Protein AF-A0A699K739-F1 (afdb_monomer)

Secondary structure (DSSP, 8-state):
--------HHHHHHHHHHTTS-SSPPSSHHHHHTSHHHHHHHHHHHHHHHHTT-EEEE---TT---B-EEEEEEEEE-TTS-EEEEEEEEEE-GGGPPBTTTBS--------SSGGGGSBP-S--EEEPPTT---SS-TT-EEEE-BPPTT-THHHHHHHHHHHHHHHHTT-EE-SS-SSEEEEE-SS-EEEEEEETTEEEEEESSHHHHHHHHHHHHHHS-PPP--SS-EETTEEEEEETTEEEEE-----

Solvent-accessible surface area (backbone atoms only — not comparable to full-atom values): 15048 Å² total; per-residue (Å²): 136,84,84,78,80,77,73,54,71,64,60,55,52,51,55,58,54,36,73,67,35,64,81,69,76,63,92,46,71,65,62,27,65,79,30,68,46,45,41,53,27,44,47,53,51,55,50,49,40,59,75,58,52,26,49,45,85,40,80,68,61,89,95,69,76,62,40,50,49,44,81,50,78,45,68,42,55,52,96,87,66,49,48,77,40,53,39,50,43,73,27,42,49,38,94,74,65,47,78,80,76,72,46,90,80,90,72,89,87,66,81,56,95,48,67,30,54,74,41,71,48,92,61,94,45,36,31,39,56,42,87,97,60,58,48,87,91,48,70,72,40,28,31,39,43,39,20,26,49,49,52,40,68,61,20,54,57,53,36,47,52,50,54,50,50,54,41,44,76,72,64,34,42,68,38,89,83,52,69,50,33,31,38,38,69,66,100,86,42,46,35,42,34,40,50,52,77,51,48,73,52,70,55,44,77,43,68,66,58,48,55,53,48,52,52,56,49,53,71,78,41,89,63,78,88,83,68,80,73,48,59,55,99,79,27,39,35,44,83,50,101,90,46,78,49,76,41,70,80,76,91,126

Structure (mmCIF, N/CA/C/O backbone):
data_AF-A0A699K739-F1
#
_entry.id   AF-A0A699K739-F1
#
loop_
_atom_site.group_PDB
_atom_site.id
_atom_site.type_symbol
_atom_site.label_atom_id
_atom_site.label_alt_id
_atom_site.label_comp_id
_atom_site.label_asym_id
_atom_site.label_entity_id
_atom_site.label_seq_id
_atom_site.pdbx_PDB_ins_code
_atom_site.Cartn_x
_atom_site.Cartn_y
_atom_site.Cartn_z
_atom_site.occupancy
_atom_site.B_iso_or_equiv
_atom_site.auth_seq_id
_atom_site.auth_comp_id
_atom_site.auth_asym_id
_atom_site.auth_atom_id
_atom_site.pdbx_PDB_model_num
ATOM 1 N N . MET A 1 1 ? 32.514 25.840 40.899 1.00 35.06 1 MET A N 1
ATOM 2 C CA . MET A 1 1 ? 31.706 24.609 40.757 1.00 35.06 1 MET A CA 1
ATOM 3 C C . MET A 1 1 ? 31.480 24.428 39.270 1.00 35.06 1 MET A C 1
ATOM 5 O O . MET A 1 1 ? 31.134 25.413 38.635 1.00 35.06 1 MET A O 1
ATOM 9 N N . TYR A 1 2 ? 31.799 23.262 38.710 1.00 27.78 2 TYR A N 1
ATOM 10 C CA . TYR A 1 2 ? 31.678 23.029 37.268 1.00 27.78 2 TYR A CA 1
ATOM 11 C C . TYR A 1 2 ? 30.231 22.695 36.907 1.00 27.78 2 TYR A C 1
ATOM 13 O O . TYR A 1 2 ? 29.645 21.801 37.516 1.00 27.78 2 TYR A O 1
ATOM 21 N N . ASP A 1 3 ? 29.692 23.390 35.908 1.00 30.53 3 ASP A N 1
ATOM 22 C CA . ASP A 1 3 ? 28.417 23.039 35.289 1.00 30.53 3 ASP A CA 1
ATOM 23 C C . ASP A 1 3 ? 28.600 21.743 34.490 1.00 30.53 3 ASP A C 1
ATOM 25 O O . ASP A 1 3 ? 29.348 21.698 33.511 1.00 30.53 3 ASP A O 1
ATOM 29 N N . GLN A 1 4 ? 27.944 20.664 34.916 1.00 35.03 4 GLN A N 1
ATOM 30 C CA . GLN A 1 4 ? 27.887 19.441 34.122 1.00 35.03 4 GLN A CA 1
ATOM 31 C C . GLN A 1 4 ? 26.788 19.582 33.071 1.00 35.03 4 GLN A C 1
ATOM 33 O O . GLN A 1 4 ? 25.622 19.278 33.335 1.00 35.03 4 GLN A O 1
ATOM 38 N N . GLN A 1 5 ? 27.180 19.963 31.852 1.00 35.72 5 GLN A N 1
ATOM 39 C CA . GLN A 1 5 ? 26.385 19.657 30.665 1.00 35.72 5 GLN A CA 1
ATOM 40 C C . GLN A 1 5 ? 26.133 18.145 30.625 1.00 35.72 5 GLN A C 1
ATOM 42 O O . GLN A 1 5 ? 27.010 17.353 30.281 1.00 35.72 5 GLN A O 1
ATOM 47 N N . ARG A 1 6 ? 24.910 17.736 30.973 1.00 34.38 6 ARG A N 1
ATOM 48 C CA . ARG A 1 6 ? 24.384 16.428 30.584 1.00 34.38 6 ARG A CA 1
ATOM 49 C C . ARG A 1 6 ? 24.041 16.496 29.103 1.00 34.38 6 ARG A C 1
ATOM 51 O O . ARG A 1 6 ? 22.879 16.679 28.750 1.00 34.38 6 ARG A O 1
ATOM 58 N N . ASP A 1 7 ? 25.051 16.357 28.251 1.00 40.16 7 ASP A N 1
ATOM 59 C CA . ASP A 1 7 ? 24.798 16.066 26.845 1.00 40.16 7 ASP A CA 1
ATOM 60 C C .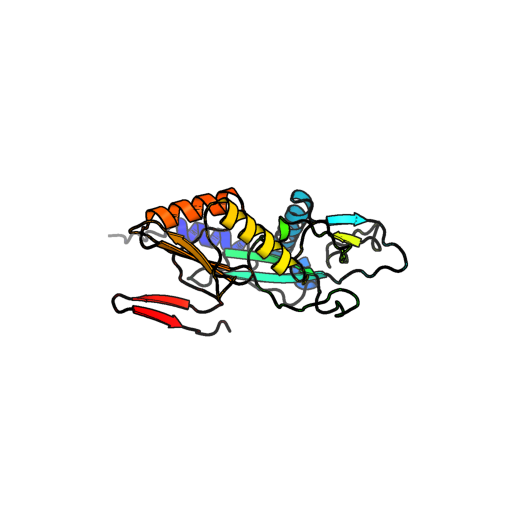 ASP A 1 7 ? 24.032 14.744 26.761 1.00 40.16 7 ASP A C 1
ATOM 62 O O . ASP A 1 7 ? 24.464 13.698 27.256 1.00 40.16 7 ASP A O 1
ATOM 66 N N . ASN A 1 8 ? 22.837 14.811 26.176 1.00 43.12 8 ASN A N 1
ATOM 67 C CA . ASN A 1 8 ? 21.952 13.668 26.042 1.00 43.12 8 ASN A CA 1
ATOM 68 C C . ASN A 1 8 ? 22.618 12.615 25.150 1.00 43.12 8 ASN A C 1
ATOM 70 O O . ASN A 1 8 ? 22.613 12.721 23.924 1.00 43.12 8 ASN A O 1
ATOM 74 N N . HIS A 1 9 ? 23.101 11.538 25.767 1.00 40.66 9 HIS A N 1
ATOM 75 C CA . HIS A 1 9 ? 23.684 10.384 25.076 1.00 40.66 9 HIS A CA 1
ATOM 76 C C . HIS A 1 9 ? 22.737 9.783 24.007 1.00 40.66 9 HIS A C 1
ATOM 78 O O . HIS A 1 9 ? 23.191 9.166 23.044 1.00 40.66 9 HIS A O 1
ATOM 84 N N . ALA A 1 10 ? 21.422 10.003 24.146 1.00 44.22 10 ALA A N 1
ATOM 85 C CA . ALA A 1 10 ? 20.409 9.666 23.146 1.00 44.22 10 ALA A CA 1
ATOM 86 C C . ALA A 1 10 ? 20.396 10.623 21.935 1.00 44.22 10 ALA A C 1
ATOM 88 O O . ALA A 1 10 ? 20.367 10.150 20.801 1.00 44.22 10 ALA A O 1
ATOM 89 N N . ASP A 1 11 ? 20.460 11.947 22.137 1.00 43.12 11 ASP A N 1
ATOM 90 C CA . ASP A 1 11 ? 20.536 12.914 21.027 1.00 43.12 11 ASP A CA 1
ATOM 91 C C . ASP A 1 11 ? 21.847 12.725 20.235 1.00 43.12 11 ASP A C 1
ATOM 93 O O . ASP A 1 11 ?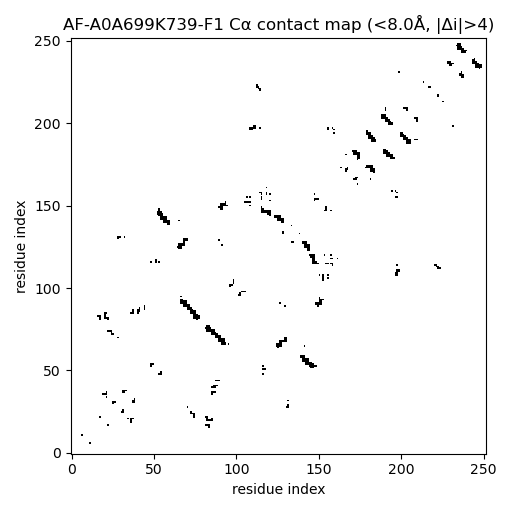 21.837 12.786 19.007 1.00 43.12 11 ASP A O 1
ATOM 97 N N . PHE A 1 12 ? 22.955 12.381 20.906 1.00 41.09 12 PHE A N 1
ATOM 98 C CA . PHE A 1 12 ? 24.232 12.077 20.244 1.00 41.09 12 PHE A CA 1
ATOM 99 C C . PHE A 1 12 ? 24.156 10.822 19.352 1.00 41.09 12 PHE A C 1
ATOM 101 O O . PHE A 1 12 ? 24.635 10.835 18.216 1.00 41.09 12 PHE A O 1
ATOM 108 N N . GLN A 1 13 ? 23.499 9.750 19.817 1.00 43.03 13 GLN A N 1
ATOM 109 C CA . GLN A 1 13 ? 23.252 8.556 18.997 1.00 43.03 13 GLN A CA 1
ATOM 110 C C . GLN A 1 13 ? 22.262 8.816 17.849 1.00 43.03 13 GLN A C 1
ATOM 112 O O . GLN A 1 13 ? 22.460 8.294 16.752 1.00 43.03 13 GLN A O 1
ATOM 117 N N . HIS A 1 14 ? 21.246 9.663 18.050 1.00 47.12 14 HIS A N 1
ATOM 118 C CA . HIS A 1 14 ? 20.342 10.087 16.975 1.00 47.12 14 HIS A CA 1
ATOM 119 C C . HIS A 1 14 ? 21.056 10.917 15.893 1.00 47.12 14 HIS A C 1
ATOM 121 O O . HIS A 1 14 ? 20.838 10.672 14.705 1.00 47.12 14 HIS A O 1
ATOM 127 N N . CYS A 1 15 ? 21.949 11.837 16.274 1.00 43.94 15 CYS A N 1
ATOM 128 C CA . CYS A 1 15 ? 22.780 12.589 15.328 1.00 43.94 15 CYS A CA 1
ATOM 129 C C . CYS A 1 15 ? 23.728 11.678 14.533 1.00 43.94 15 CYS A C 1
ATOM 131 O O . CYS A 1 15 ? 23.837 11.830 13.318 1.00 43.94 15 CYS A O 1
ATOM 133 N N . LEU A 1 16 ? 24.356 10.690 15.183 1.00 43.19 16 LEU A N 1
ATOM 134 C CA . LEU A 1 16 ? 25.190 9.693 14.500 1.00 43.19 16 LEU A CA 1
ATOM 135 C C . LEU A 1 16 ? 24.392 8.868 13.479 1.00 43.19 16 LEU A C 1
ATOM 137 O O . LEU A 1 16 ? 24.891 8.613 12.386 1.00 43.19 16 LEU A O 1
ATOM 141 N N . PHE A 1 17 ? 23.143 8.499 13.786 1.00 48.91 17 PHE A N 1
ATOM 142 C CA . PHE A 1 17 ? 22.287 7.769 12.843 1.00 48.91 17 PHE A CA 1
ATOM 143 C C . PHE A 1 17 ? 21.861 8.621 11.635 1.00 48.91 17 PHE A C 1
ATOM 145 O O . PHE A 1 17 ? 21.759 8.107 10.522 1.00 48.91 17 PHE A O 1
ATOM 152 N N . ALA A 1 18 ? 21.665 9.932 11.820 1.00 50.66 18 ALA A N 1
ATOM 153 C CA . ALA A 1 18 ? 21.317 10.850 10.734 1.00 50.66 18 ALA A CA 1
ATOM 154 C C . ALA A 1 18 ? 22.420 10.965 9.659 1.00 50.66 18 ALA A C 1
ATOM 156 O O . ALA A 1 18 ? 22.105 11.226 8.496 1.00 50.66 18 ALA A O 1
ATOM 157 N N . CYS A 1 19 ? 23.688 10.712 10.005 1.00 53.41 19 CYS A N 1
ATOM 158 C CA . CYS A 1 19 ? 24.803 10.684 9.050 1.00 53.41 19 CYS A CA 1
ATOM 159 C C . CYS A 1 19 ? 24.724 9.529 8.033 1.00 53.41 19 CYS A C 1
ATOM 161 O O . CYS A 1 19 ? 25.293 9.646 6.950 1.00 53.41 19 CYS A O 1
ATOM 163 N N . PHE A 1 20 ? 24.012 8.439 8.343 1.00 58.72 20 PHE A N 1
ATOM 164 C CA . PHE A 1 20 ? 23.822 7.306 7.424 1.00 58.72 20 PHE A CA 1
ATOM 165 C C . PHE A 1 20 ? 22.672 7.523 6.426 1.00 58.72 20 PHE A C 1
ATOM 167 O O . PHE A 1 20 ? 22.540 6.768 5.460 1.00 58.72 20 PHE A O 1
ATOM 174 N N . PHE A 1 21 ? 21.848 8.559 6.626 1.00 67.38 21 PHE A N 1
ATOM 175 C CA . PHE A 1 21 ? 20.725 8.888 5.752 1.00 67.38 21 PHE A CA 1
ATOM 176 C C . PHE A 1 21 ? 21.003 10.120 4.894 1.00 67.38 21 PHE A C 1
ATOM 178 O O . PHE A 1 21 ? 21.472 11.161 5.359 1.00 67.38 21 PHE A O 1
ATOM 185 N N . SER A 1 22 ? 20.619 10.035 3.623 1.00 68.94 22 SER A N 1
ATOM 186 C CA . SER A 1 22 ? 20.743 11.143 2.686 1.00 68.94 22 SER A CA 1
ATOM 187 C C . SER A 1 22 ? 19.768 12.261 3.060 1.00 68.94 22 SER A C 1
ATOM 189 O O . SER A 1 22 ? 18.551 12.141 2.890 1.00 68.94 22 SER A O 1
ATOM 191 N N . GLN A 1 23 ? 20.300 13.369 3.578 1.00 75.19 23 GLN A N 1
ATOM 192 C CA . GLN A 1 23 ? 19.513 14.524 4.029 1.00 75.19 23 GLN A CA 1
ATOM 193 C C . GLN A 1 23 ? 18.778 15.230 2.870 1.00 75.19 23 GLN A C 1
ATOM 195 O O . GLN A 1 23 ? 17.729 15.859 3.066 1.00 75.19 23 GLN A O 1
ATOM 200 N N . VAL A 1 24 ? 19.288 15.071 1.643 1.00 75.19 24 VAL A N 1
ATOM 201 C CA . VAL A 1 24 ? 18.750 15.651 0.407 1.00 75.19 24 VAL A CA 1
ATOM 202 C C . VAL A 1 24 ? 17.834 14.651 -0.303 1.00 75.19 24 VAL A C 1
ATOM 204 O O . VAL A 1 24 ? 18.189 13.495 -0.522 1.00 75.19 24 VAL A O 1
ATOM 207 N N . LYS A 1 25 ? 16.646 15.109 -0.716 1.00 77.00 25 LYS A N 1
ATOM 208 C CA . LYS A 1 25 ? 15.765 14.338 -1.601 1.00 77.00 25 LYS A CA 1
ATOM 209 C C . LYS A 1 25 ? 16.275 14.444 -3.053 1.00 77.00 25 LYS A C 1
ATOM 211 O O . LYS A 1 25 ? 16.365 15.566 -3.557 1.00 77.00 25 LYS A O 1
ATOM 216 N N . PRO A 1 26 ? 16.567 13.326 -3.741 1.00 80.56 26 PRO A N 1
ATOM 217 C CA . PRO A 1 26 ? 17.043 13.331 -5.118 1.00 80.56 26 PRO A CA 1
ATOM 218 C C . PRO A 1 26 ? 15.919 13.776 -6.056 1.00 80.56 26 PRO A C 1
ATOM 220 O O . PRO A 1 26 ? 14.740 13.476 -5.836 1.00 80.56 26 PRO A O 1
ATOM 223 N N . ARG A 1 27 ? 16.283 14.510 -7.112 1.00 77.81 27 ARG A N 1
ATOM 224 C CA . ARG A 1 27 ? 15.330 15.033 -8.106 1.00 77.81 27 ARG A CA 1
ATOM 225 C C . ARG A 1 27 ? 15.094 14.056 -9.258 1.00 77.81 27 ARG A C 1
ATOM 227 O O . ARG A 1 27 ? 14.101 14.181 -9.968 1.00 77.81 27 ARG A O 1
ATOM 234 N N . SER A 1 28 ? 15.980 13.078 -9.436 1.00 81.69 28 SER A N 1
ATOM 235 C CA . SER A 1 28 ? 15.887 12.031 -10.453 1.00 81.69 28 SER A CA 1
ATOM 236 C C . SER A 1 28 ? 16.303 10.671 -9.886 1.00 81.69 28 SER A C 1
ATOM 238 O O . SER A 1 28 ? 16.951 10.594 -8.846 1.00 81.69 28 SER A O 1
ATOM 240 N N . VAL A 1 29 ? 15.950 9.589 -10.588 1.00 80.94 29 VAL A N 1
ATOM 241 C CA . VAL A 1 29 ? 16.397 8.234 -10.217 1.00 80.94 29 VAL A CA 1
ATOM 242 C C . VAL A 1 29 ? 17.914 8.087 -10.380 1.00 80.94 29 VAL A C 1
ATOM 244 O O . VAL A 1 29 ? 18.522 7.413 -9.567 1.00 80.94 29 VAL A O 1
ATOM 247 N N . ALA A 1 30 ? 18.541 8.763 -11.350 1.00 84.00 30 ALA A N 1
ATOM 248 C CA . ALA A 1 30 ? 20.001 8.753 -11.497 1.00 84.00 30 ALA A CA 1
ATOM 249 C C . ALA A 1 30 ? 20.695 9.273 -10.222 1.00 84.00 30 ALA A C 1
ATOM 251 O O . ALA A 1 30 ? 21.443 8.536 -9.597 1.00 84.00 30 ALA A O 1
ATOM 252 N N . GLN A 1 31 ? 20.293 10.455 -9.734 1.00 83.50 31 GLN A N 1
ATOM 253 C CA . GLN A 1 31 ? 20.803 11.024 -8.475 1.00 83.50 31 GLN A CA 1
ATOM 254 C C . GLN A 1 31 ? 20.525 10.159 -7.234 1.00 83.50 31 GLN A C 1
ATOM 256 O O . GLN A 1 31 ? 21.174 10.333 -6.207 1.00 83.50 31 GLN A O 1
ATOM 261 N N . ALA A 1 32 ? 19.519 9.282 -7.293 1.00 85.00 32 ALA A N 1
ATOM 262 C CA . ALA A 1 32 ? 19.237 8.322 -6.232 1.00 85.00 32 ALA A CA 1
ATOM 263 C C . ALA A 1 32 ? 20.172 7.104 -6.312 1.00 85.00 32 ALA A C 1
ATOM 265 O O . ALA A 1 32 ? 20.627 6.624 -5.284 1.00 85.00 32 ALA A O 1
ATOM 266 N N . LEU A 1 33 ? 20.494 6.634 -7.520 1.00 86.44 33 LEU A N 1
ATOM 267 C CA . LEU A 1 33 ? 21.431 5.529 -7.742 1.00 86.44 33 LEU A CA 1
ATOM 268 C C . LEU A 1 33 ? 22.884 5.920 -7.430 1.00 86.44 33 LEU A C 1
ATOM 270 O O . LEU A 1 33 ? 23.656 5.075 -6.991 1.00 86.44 33 LEU A O 1
ATOM 274 N N . ASP A 1 34 ? 23.228 7.203 -7.566 1.00 86.06 34 ASP A N 1
ATOM 275 C CA . ASP A 1 34 ? 24.534 7.755 -7.174 1.00 86.06 34 ASP A CA 1
ATOM 276 C C . ASP A 1 34 ? 24.727 7.848 -5.639 1.00 86.06 34 ASP A C 1
ATOM 278 O O . ASP A 1 34 ? 25.787 8.262 -5.167 1.00 86.06 34 ASP A O 1
ATOM 282 N N . ASN A 1 35 ? 23.709 7.512 -4.831 1.00 85.12 35 ASN A N 1
ATOM 283 C CA . ASN A 1 35 ? 23.721 7.683 -3.377 1.00 85.12 35 ASN A CA 1
ATOM 284 C C . ASN A 1 35 ? 23.388 6.363 -2.641 1.00 85.12 35 ASN A C 1
ATOM 286 O O . ASN A 1 35 ? 22.249 5.898 -2.734 1.00 85.12 35 ASN A O 1
ATOM 290 N N . PRO A 1 36 ? 24.320 5.787 -1.850 1.00 86.00 36 PRO A N 1
ATOM 291 C CA . PRO A 1 36 ? 24.116 4.499 -1.180 1.00 86.00 36 PRO A CA 1
ATOM 292 C C . PRO A 1 36 ? 22.831 4.409 -0.347 1.00 86.00 36 PRO A C 1
ATOM 294 O O . PRO A 1 36 ? 22.049 3.489 -0.555 1.00 86.00 36 PRO A O 1
ATOM 297 N N . SER A 1 37 ? 22.522 5.414 0.485 1.00 84.44 37 SER A N 1
ATOM 298 C CA . SER A 1 37 ? 21.319 5.418 1.337 1.00 84.44 37 SER A CA 1
ATOM 299 C C . SER A 1 37 ? 20.004 5.326 0.546 1.00 84.44 37 SER A C 1
ATOM 301 O O . SER A 1 37 ? 18.971 4.923 1.085 1.00 84.44 37 SER A O 1
ATOM 303 N N . TRP A 1 38 ? 20.010 5.736 -0.726 1.00 87.19 38 TRP A N 1
ATOM 304 C CA . TRP A 1 38 ? 18.865 5.604 -1.627 1.00 87.19 38 TRP A CA 1
ATOM 305 C C . TRP A 1 38 ? 18.857 4.278 -2.380 1.00 87.19 38 TRP A C 1
ATOM 307 O O . TRP A 1 38 ? 17.780 3.701 -2.531 1.00 87.19 38 TRP A O 1
ATOM 317 N N . VAL A 1 39 ? 20.022 3.774 -2.797 1.00 86.88 39 VAL A N 1
ATOM 318 C CA . VAL A 1 39 ? 20.163 2.422 -3.357 1.00 86.88 39 VAL A CA 1
ATOM 319 C C . VAL A 1 39 ? 19.681 1.379 -2.350 1.00 86.88 39 VAL A C 1
ATOM 321 O O . VAL A 1 39 ? 18.857 0.542 -2.714 1.00 86.88 39 VAL A O 1
ATOM 324 N N . ASP A 1 40 ? 20.093 1.486 -1.086 1.00 85.25 40 ASP A N 1
ATOM 325 C CA . ASP A 1 40 ? 19.669 0.604 0.006 1.00 85.25 40 ASP A CA 1
ATOM 326 C C . ASP A 1 40 ? 18.144 0.650 0.188 1.00 85.25 40 ASP A C 1
ATOM 328 O O . ASP A 1 40 ? 17.475 -0.382 0.158 1.00 85.25 40 ASP A O 1
ATOM 332 N N . ALA A 1 41 ? 17.555 1.850 0.258 1.00 84.19 41 ALA A N 1
ATOM 333 C CA . ALA A 1 41 ? 16.105 2.019 0.379 1.00 84.19 41 ALA A CA 1
ATOM 334 C C . ALA A 1 41 ? 15.318 1.470 -0.832 1.00 84.19 41 ALA A C 1
ATOM 336 O O . ALA A 1 41 ? 14.177 1.034 -0.678 1.00 84.19 41 ALA A O 1
ATOM 337 N N . MET A 1 42 ? 15.895 1.495 -2.039 1.00 89.50 42 MET A N 1
ATOM 338 C CA . MET A 1 42 ? 15.306 0.887 -3.242 1.00 89.50 42 MET A CA 1
ATOM 339 C C . MET A 1 42 ? 15.485 -0.641 -3.248 1.00 89.50 42 MET A C 1
ATOM 341 O O . MET A 1 42 ? 14.579 -1.361 -3.673 1.00 89.50 42 MET A O 1
ATOM 345 N N . GLN A 1 43 ? 16.611 -1.150 -2.738 1.00 87.31 43 GLN A N 1
ATOM 346 C CA . GLN A 1 43 ? 16.855 -2.583 -2.560 1.00 87.31 43 GLN A CA 1
ATOM 347 C C . GLN A 1 43 ? 15.930 -3.199 -1.505 1.00 87.31 43 GLN A C 1
ATOM 349 O O . GLN A 1 43 ? 15.391 -4.272 -1.770 1.00 87.31 43 GLN A O 1
ATOM 354 N N . GLU A 1 44 ? 15.684 -2.529 -0.370 1.00 85.25 44 GLU A N 1
ATOM 355 C CA . GLU A 1 44 ? 14.704 -2.957 0.647 1.00 85.25 44 GLU A CA 1
ATOM 356 C C . GLU A 1 44 ? 13.333 -3.253 0.011 1.00 85.25 44 GLU A C 1
ATOM 358 O O . GLU A 1 44 ? 12.760 -4.322 0.223 1.00 85.25 44 GLU A O 1
ATOM 363 N N . GLU A 1 45 ? 12.826 -2.333 -0.817 1.00 86.00 45 GLU A N 1
ATOM 364 C CA . GLU A 1 45 ? 11.532 -2.469 -1.500 1.00 86.00 45 GLU A CA 1
ATOM 365 C C . GLU A 1 45 ? 11.538 -3.647 -2.500 1.00 86.00 45 GLU A C 1
ATOM 367 O O . GLU A 1 45 ? 10.625 -4.477 -2.506 1.00 86.00 45 GLU A O 1
ATOM 372 N N . MET A 1 46 ? 12.597 -3.784 -3.309 1.00 88.38 46 MET A N 1
ATOM 373 C CA . MET A 1 46 ? 12.735 -4.893 -4.268 1.00 88.3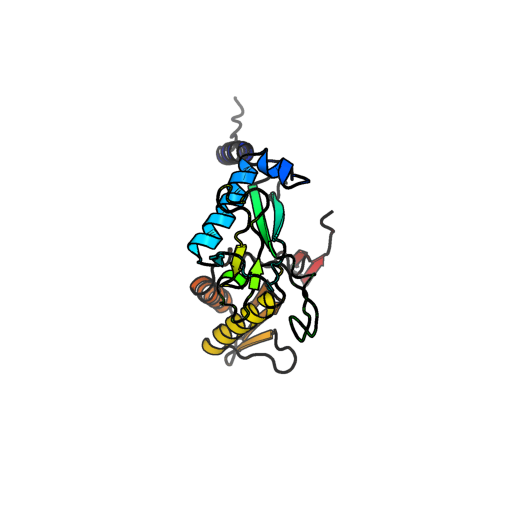8 46 MET A CA 1
ATOM 374 C C . MET A 1 46 ? 12.841 -6.261 -3.577 1.00 88.38 46 MET A C 1
ATOM 376 O O . MET A 1 46 ? 12.262 -7.247 -4.046 1.00 88.38 46 MET A O 1
ATOM 380 N N . GLN A 1 47 ? 13.555 -6.332 -2.451 1.00 84.69 47 GLN A N 1
ATOM 381 C CA . GLN A 1 47 ? 13.641 -7.533 -1.621 1.00 84.69 47 GLN A CA 1
ATOM 382 C C . GLN A 1 47 ? 12.286 -7.864 -0.986 1.00 84.69 47 GLN A C 1
ATOM 384 O O . GLN A 1 47 ? 11.898 -9.034 -0.980 1.00 84.69 47 GLN A O 1
ATOM 389 N N . TYR A 1 48 ? 11.531 -6.859 -0.529 1.00 82.62 48 TYR A N 1
ATOM 390 C CA . TYR A 1 48 ? 10.184 -7.053 0.009 1.00 82.62 48 TYR A CA 1
ATOM 391 C C . TYR A 1 48 ? 9.224 -7.629 -1.043 1.00 82.62 48 TYR A C 1
ATOM 393 O O . TYR A 1 48 ? 8.544 -8.617 -0.763 1.00 82.62 48 TYR A O 1
ATOM 401 N N . PHE A 1 49 ? 9.214 -7.105 -2.275 1.00 85.00 49 PHE A N 1
ATOM 402 C CA . PHE A 1 49 ? 8.402 -7.670 -3.365 1.00 85.00 49 PHE A CA 1
ATOM 403 C C . PHE A 1 49 ? 8.774 -9.118 -3.700 1.00 85.00 49 PHE A C 1
ATOM 405 O O . PHE A 1 49 ? 7.883 -9.940 -3.931 1.00 85.00 49 PHE A O 1
ATOM 412 N N . LYS A 1 50 ? 10.075 -9.447 -3.689 1.00 84.44 50 LYS A N 1
ATOM 413 C CA . LYS A 1 50 ? 10.560 -10.820 -3.887 1.00 84.44 50 LYS A CA 1
ATOM 414 C C . LYS A 1 50 ? 10.101 -11.742 -2.754 1.00 84.44 50 LYS A C 1
ATOM 416 O O . LYS A 1 50 ? 9.557 -12.804 -3.028 1.00 84.44 50 LYS A O 1
ATOM 421 N N . PHE A 1 51 ? 10.268 -11.327 -1.498 1.00 81.12 51 PHE A N 1
ATOM 422 C CA . PHE A 1 51 ? 9.841 -12.091 -0.320 1.00 81.12 51 PHE A CA 1
ATOM 423 C C . PHE A 1 51 ? 8.322 -12.326 -0.300 1.00 81.12 51 PHE A C 1
ATOM 425 O O . PHE A 1 51 ? 7.859 -13.428 -0.014 1.00 81.12 51 PHE A O 1
ATOM 432 N N . GLN A 1 52 ? 7.540 -11.310 -0.671 1.00 78.81 52 GLN A N 1
ATOM 433 C CA . GLN A 1 52 ? 6.080 -11.386 -0.736 1.00 78.81 52 GLN A CA 1
ATOM 434 C C . GLN A 1 52 ? 5.536 -12.072 -1.999 1.00 78.81 52 GLN A C 1
ATOM 436 O O . GLN A 1 52 ? 4.317 -12.233 -2.104 1.00 78.81 52 GLN A O 1
ATOM 441 N N . ASN A 1 53 ? 6.396 -12.488 -2.939 1.00 85.19 53 ASN A N 1
ATOM 442 C CA . ASN A 1 53 ? 6.020 -13.040 -4.248 1.00 85.19 53 ASN A CA 1
ATOM 443 C C . ASN A 1 53 ? 5.009 -12.149 -5.000 1.00 85.19 53 ASN A C 1
ATOM 445 O O . ASN A 1 53 ? 3.986 -12.619 -5.497 1.00 85.19 53 ASN A O 1
ATOM 449 N N . VAL A 1 54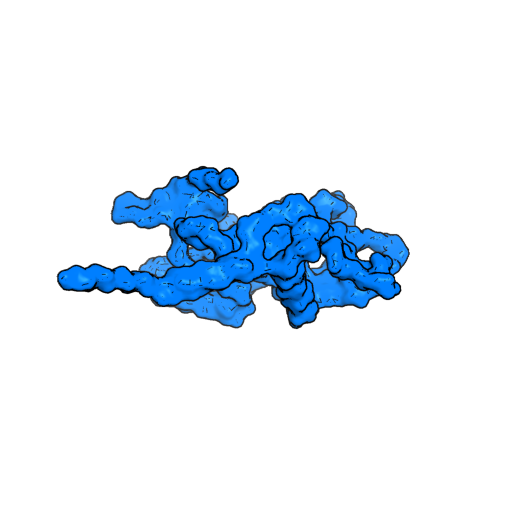 ? 5.277 -10.838 -5.042 1.00 84.44 54 VAL A N 1
ATOM 450 C CA . VAL A 1 54 ? 4.394 -9.835 -5.673 1.00 84.44 54 VAL A CA 1
ATOM 451 C C . VAL A 1 54 ? 4.358 -9.976 -7.195 1.00 84.44 54 VAL A C 1
ATOM 453 O O . VAL A 1 54 ? 3.358 -9.637 -7.824 1.00 84.44 54 VAL A O 1
ATOM 456 N N . TRP A 1 55 ? 5.420 -10.514 -7.791 1.00 89.12 55 TRP A N 1
ATOM 457 C CA . TRP A 1 55 ? 5.533 -10.745 -9.226 1.00 89.12 55 TRP A CA 1
ATOM 458 C C . TRP A 1 55 ? 6.410 -11.959 -9.550 1.00 89.12 55 TRP A C 1
ATOM 460 O O . TRP A 1 55 ? 7.155 -12.451 -8.699 1.00 89.12 55 TRP A O 1
ATOM 470 N N . VAL A 1 56 ? 6.370 -12.395 -10.808 1.00 89.88 56 VAL A N 1
ATOM 471 C CA . VAL A 1 56 ? 7.289 -13.383 -11.393 1.00 89.88 56 VAL A CA 1
ATOM 472 C C . VAL A 1 56 ? 8.030 -12.740 -12.563 1.00 89.88 56 VAL A C 1
ATOM 474 O O . VAL A 1 56 ? 7.438 -12.005 -13.351 1.00 89.88 56 VAL A O 1
ATOM 477 N N . PHE A 1 57 ? 9.331 -12.999 -12.676 1.00 92.44 57 PHE A N 1
ATOM 478 C CA . PHE A 1 57 ? 10.153 -12.518 -13.787 1.00 92.44 57 PHE A CA 1
ATOM 479 C C . PHE A 1 57 ? 9.974 -13.434 -15.001 1.00 92.44 57 PHE A C 1
ATOM 481 O O . PHE A 1 57 ? 10.217 -14.636 -14.897 1.00 92.44 57 PHE A O 1
ATOM 488 N N . VAL A 1 58 ? 9.521 -12.883 -16.128 1.00 91.75 58 VAL A N 1
ATOM 489 C CA . VAL A 1 58 ? 9.100 -13.652 -17.309 1.00 91.75 58 VAL A CA 1
ATOM 490 C C . VAL A 1 58 ? 9.591 -13.020 -18.609 1.00 91.75 58 VAL A C 1
ATOM 492 O O . VAL A 1 58 ? 9.837 -11.813 -18.687 1.00 91.75 58 VAL A O 1
ATOM 495 N N . ASP A 1 59 ? 9.706 -13.844 -19.646 1.00 89.25 59 ASP A N 1
ATOM 496 C CA . ASP A 1 59 ? 9.863 -13.376 -21.021 1.00 89.25 59 ASP A CA 1
ATOM 497 C C . ASP A 1 59 ? 8.610 -12.625 -21.484 1.00 89.25 59 ASP A C 1
ATOM 499 O O . ASP A 1 59 ? 7.478 -13.008 -21.180 1.00 89.25 59 ASP A O 1
ATOM 503 N N . PHE A 1 60 ? 8.821 -11.510 -22.183 1.00 85.94 60 PHE A N 1
ATOM 504 C CA . PHE A 1 60 ? 7.735 -10.676 -22.680 1.00 85.94 60 PHE A CA 1
ATOM 505 C C . PHE A 1 60 ? 7.217 -11.242 -24.003 1.00 85.94 60 PHE A C 1
ATOM 507 O O . PHE A 1 60 ? 7.942 -11.272 -24.996 1.00 85.94 60 PHE A O 1
ATOM 514 N N . LEU A 1 61 ? 5.972 -11.717 -23.992 1.00 77.62 61 LEU A N 1
ATOM 515 C CA . LEU A 1 61 ? 5.307 -12.285 -25.163 1.00 77.62 61 LEU A CA 1
ATOM 516 C C . LEU A 1 61 ? 4.841 -11.173 -26.112 1.00 77.62 61 LEU A C 1
ATOM 518 O O . LEU A 1 61 ? 4.341 -10.135 -25.672 1.00 77.62 61 LEU A O 1
ATOM 522 N N . GLU A 1 62 ? 4.974 -11.404 -27.419 1.00 66.19 62 GLU A N 1
ATOM 523 C CA . GLU A 1 62 ? 4.486 -10.471 -28.437 1.00 66.19 62 GLU A CA 1
ATOM 524 C C . GLU A 1 62 ? 2.960 -10.288 -28.343 1.00 66.19 62 GLU A C 1
ATOM 526 O O . GLU A 1 62 ? 2.215 -11.226 -28.063 1.00 66.19 62 GLU A O 1
ATOM 531 N N . GLY A 1 63 ? 2.493 -9.054 -28.557 1.00 74.88 63 GLY A N 1
ATOM 532 C CA . GLY A 1 63 ? 1.070 -8.694 -28.502 1.00 74.88 63 GLY A CA 1
ATOM 533 C C . GLY A 1 63 ? 0.522 -8.315 -27.117 1.00 74.88 63 GLY A C 1
ATOM 534 O O . GLY A 1 63 ? -0.648 -7.958 -27.020 1.00 74.88 63 GLY A O 1
ATOM 535 N N . LYS A 1 64 ? 1.333 -8.346 -26.051 1.00 79.88 64 LYS A N 1
ATOM 536 C CA . LYS A 1 64 ? 0.965 -7.818 -24.721 1.00 79.88 64 LYS A CA 1
ATOM 537 C C . LYS A 1 64 ? 1.528 -6.407 -24.499 1.00 79.88 64 LYS A C 1
ATOM 539 O O . LYS A 1 64 ? 2.437 -5.974 -25.203 1.00 79.88 64 LYS A O 1
ATOM 544 N N . TYR A 1 65 ? 1.010 -5.696 -23.494 1.00 83.25 65 TYR A N 1
ATOM 545 C CA . TYR A 1 65 ? 1.547 -4.414 -23.020 1.00 83.25 65 TYR A CA 1
ATOM 546 C C . TYR A 1 65 ? 2.169 -4.568 -21.626 1.00 83.25 65 TYR A C 1
ATOM 548 O O . TYR A 1 65 ? 1.676 -5.337 -20.802 1.00 83.25 65 TYR A O 1
ATOM 556 N N . ALA A 1 66 ? 3.248 -3.829 -21.354 1.00 86.19 66 ALA A N 1
ATOM 557 C CA . ALA A 1 66 ? 3.874 -3.759 -20.036 1.00 86.19 66 ALA A CA 1
ATOM 558 C C . ALA A 1 66 ? 3.805 -2.327 -19.495 1.00 86.19 66 ALA A C 1
ATOM 560 O O . ALA A 1 66 ? 4.336 -1.389 -20.094 1.00 86.19 66 ALA A O 1
ATOM 561 N N . ILE A 1 67 ? 3.171 -2.164 -18.335 1.00 88.44 67 ILE A N 1
ATOM 562 C CA . ILE A 1 67 ? 2.975 -0.868 -17.689 1.00 88.44 67 ILE A CA 1
ATOM 563 C C . ILE A 1 67 ? 4.319 -0.361 -17.154 1.00 88.44 67 ILE A C 1
ATOM 565 O O . ILE A 1 67 ? 5.061 -1.084 -16.485 1.00 88.44 67 ILE A O 1
ATOM 569 N N . GLY A 1 68 ? 4.635 0.905 -17.430 1.00 88.19 68 GLY A N 1
ATOM 570 C CA . GLY A 1 68 ? 5.852 1.544 -16.926 1.00 88.19 68 GLY A CA 1
ATOM 571 C C . GLY A 1 68 ? 5.917 1.547 -15.394 1.00 88.19 68 GLY A C 1
ATOM 572 O O . GLY A 1 68 ? 4.895 1.721 -14.731 1.00 88.19 68 GLY A O 1
ATOM 573 N N . THR A 1 69 ? 7.109 1.401 -14.817 1.00 89.44 69 THR A N 1
ATOM 574 C CA . THR A 1 69 ? 7.331 1.533 -13.366 1.00 89.44 69 THR A CA 1
ATOM 575 C C . THR A 1 69 ? 8.053 2.831 -13.010 1.00 89.44 69 THR A C 1
ATOM 577 O O . THR A 1 69 ? 8.912 3.333 -13.742 1.00 89.44 69 THR A O 1
ATOM 580 N N . LYS A 1 70 ? 7.696 3.405 -11.857 1.00 87.88 70 LYS A N 1
ATOM 581 C CA . LYS A 1 70 ? 8.228 4.679 -11.363 1.00 87.88 70 LYS A CA 1
ATOM 582 C C . LYS A 1 70 ? 8.599 4.583 -9.887 1.00 87.88 70 LYS A C 1
ATOM 584 O O . LYS A 1 70 ? 7.823 4.104 -9.067 1.00 87.88 70 LYS A O 1
ATOM 589 N N . TRP A 1 71 ? 9.767 5.118 -9.546 1.00 86.62 71 TRP A N 1
ATOM 590 C CA . TRP A 1 71 ? 10.198 5.295 -8.163 1.00 86.62 71 TRP A CA 1
ATOM 591 C C . TRP A 1 71 ? 9.624 6.581 -7.560 1.00 86.62 71 TRP A C 1
ATOM 593 O O . TRP A 1 71 ? 9.742 7.662 -8.144 1.00 86.62 71 TRP A O 1
ATOM 603 N N . ILE A 1 72 ? 9.040 6.467 -6.368 1.00 84.12 72 ILE A N 1
ATOM 604 C CA . ILE A 1 72 ? 8.599 7.582 -5.528 1.00 84.12 72 ILE A CA 1
ATOM 605 C C . ILE A 1 72 ? 9.531 7.655 -4.316 1.00 84.12 72 ILE A C 1
ATOM 607 O O . ILE A 1 72 ? 9.529 6.778 -3.458 1.00 84.12 72 ILE A O 1
ATOM 611 N N . LEU A 1 73 ? 10.344 8.710 -4.260 1.00 82.00 73 LEU A N 1
ATOM 612 C CA . LEU A 1 73 ? 11.410 8.880 -3.269 1.00 82.00 73 LEU A CA 1
ATOM 613 C C . LEU A 1 73 ? 11.031 9.973 -2.258 1.00 82.00 73 LEU A C 1
ATOM 615 O O . LEU A 1 73 ? 10.620 11.077 -2.636 1.00 82.00 73 LEU A O 1
ATOM 619 N N . THR A 1 74 ? 11.110 9.665 -0.962 1.00 81.31 74 THR A N 1
ATOM 620 C CA . THR A 1 74 ? 10.661 10.546 0.132 1.00 81.31 74 THR A CA 1
ATOM 621 C C . THR A 1 74 ? 11.577 10.464 1.346 1.00 81.31 74 THR A C 1
ATOM 623 O O . THR A 1 74 ? 11.783 9.384 1.889 1.00 81.31 74 THR A O 1
ATOM 626 N N . ASN A 1 75 ? 12.050 11.612 1.833 1.00 80.50 75 ASN A N 1
ATOM 627 C CA . ASN A 1 75 ? 12.674 11.690 3.153 1.00 80.50 75 ASN A CA 1
ATOM 628 C C . ASN A 1 75 ? 11.585 11.791 4.213 1.00 80.50 75 ASN A C 1
ATOM 630 O O . ASN A 1 75 ? 10.788 12.730 4.197 1.00 80.50 75 ASN A O 1
ATOM 634 N N . LYS A 1 76 ? 11.544 10.827 5.134 1.00 75.75 76 LYS A N 1
ATOM 635 C CA . LYS A 1 76 ? 10.746 10.948 6.351 1.00 75.75 76 LYS A CA 1
ATOM 636 C C . LYS A 1 76 ? 11.575 11.691 7.390 1.00 75.75 76 LYS A C 1
ATOM 638 O O . LYS A 1 76 ? 12.708 11.307 7.676 1.00 75.75 76 LYS A O 1
ATOM 643 N N . ARG A 1 77 ? 11.002 12.779 7.897 1.00 76.88 77 ARG A N 1
ATOM 644 C CA . ARG A 1 77 ? 11.584 13.642 8.923 1.00 76.88 77 ARG A CA 1
ATOM 645 C C . ARG A 1 77 ? 10.844 13.454 10.241 1.00 76.88 77 ARG A C 1
ATOM 647 O O . ARG A 1 77 ? 9.661 13.107 10.223 1.00 76.88 77 ARG A O 1
ATOM 654 N N . ASP A 1 78 ? 11.543 13.643 11.350 1.00 74.38 78 ASP A N 1
ATOM 655 C CA . ASP A 1 78 ? 10.932 13.715 12.676 1.00 74.38 78 ASP A CA 1
ATOM 656 C C . ASP A 1 78 ? 10.321 15.105 12.951 1.00 74.38 78 ASP A C 1
ATOM 658 O O . ASP A 1 78 ? 10.302 15.989 12.091 1.00 74.38 78 ASP A O 1
ATOM 662 N N . THR A 1 79 ? 9.824 15.306 14.172 1.00 66.31 79 THR A N 1
ATOM 663 C CA . THR A 1 79 ? 9.284 16.592 14.639 1.00 66.31 79 THR A CA 1
ATOM 664 C C . THR A 1 79 ? 10.342 17.689 14.798 1.00 66.31 79 THR A C 1
ATOM 666 O O . THR A 1 79 ? 9.973 18.858 14.878 1.00 66.31 79 THR A O 1
ATOM 669 N N . LYS A 1 80 ? 11.637 17.342 14.820 1.00 72.25 80 LYS A N 1
ATOM 670 C CA . LYS A 1 80 ? 12.775 18.277 14.819 1.00 72.25 80 LYS A CA 1
ATOM 671 C C . LYS A 1 80 ? 13.248 18.613 13.390 1.00 72.25 80 LYS A C 1
ATOM 673 O O . LYS A 1 80 ? 14.145 19.432 13.222 1.00 72.25 80 LYS A O 1
ATOM 678 N N . GLY A 1 81 ? 12.654 18.005 12.357 1.00 70.25 81 GLY A N 1
ATOM 679 C CA . GLY A 1 81 ? 13.013 18.187 10.947 1.00 70.25 81 GLY A CA 1
ATOM 680 C C . GLY A 1 81 ? 14.183 17.320 10.458 1.00 70.25 81 GLY A C 1
ATOM 681 O O . GLY A 1 81 ? 14.552 17.416 9.284 1.00 70.25 81 GLY A O 1
ATOM 682 N N . ILE A 1 82 ? 14.740 16.457 11.312 1.00 74.94 82 ILE A N 1
ATOM 683 C CA . ILE A 1 82 ? 15.883 15.582 11.019 1.00 74.94 82 ILE A CA 1
ATOM 684 C C . ILE A 1 82 ? 15.405 14.408 10.160 1.00 74.94 82 ILE A C 1
ATOM 686 O O . ILE A 1 82 ? 14.365 13.813 10.445 1.00 74.94 82 ILE A O 1
ATOM 690 N N . VAL A 1 83 ? 16.139 14.044 9.100 1.00 77.69 83 VAL A N 1
ATOM 691 C CA . VAL A 1 83 ? 15.795 12.862 8.290 1.00 77.69 83 VAL A CA 1
ATOM 692 C C . VAL A 1 83 ? 16.081 11.590 9.087 1.00 77.69 83 VAL A C 1
ATOM 694 O O . VAL A 1 83 ? 17.231 11.267 9.366 1.00 77.69 83 VAL A O 1
ATOM 697 N N . VAL A 1 84 ? 15.013 10.856 9.407 1.00 77.81 84 VAL A N 1
ATOM 698 C CA . VAL A 1 84 ? 15.051 9.590 10.158 1.00 77.81 84 VAL A CA 1
ATOM 699 C C . VAL A 1 84 ? 14.933 8.352 9.271 1.00 77.81 84 VAL A C 1
ATOM 701 O O . VAL A 1 84 ? 15.155 7.244 9.750 1.00 77.81 84 VAL A O 1
ATOM 704 N N . ARG A 1 85 ? 14.543 8.512 7.996 1.00 77.88 85 ARG A N 1
ATOM 705 C CA . ARG A 1 85 ? 14.550 7.434 6.992 1.00 77.88 85 ARG A CA 1
ATOM 706 C C . ARG A 1 85 ? 14.464 7.976 5.563 1.00 77.88 85 ARG A C 1
ATOM 708 O O . ARG A 1 85 ? 13.551 8.747 5.248 1.00 77.88 85 ARG A O 1
ATOM 715 N N . ASN A 1 86 ? 15.329 7.488 4.675 1.00 81.62 86 ASN A N 1
ATOM 716 C CA . ASN A 1 86 ? 15.090 7.532 3.231 1.00 81.62 86 ASN A CA 1
ATOM 717 C C . ASN A 1 86 ? 14.062 6.446 2.875 1.00 81.62 86 ASN A C 1
ATOM 719 O O . ASN A 1 86 ? 14.228 5.287 3.246 1.00 81.62 86 ASN A O 1
ATOM 723 N N . LYS A 1 87 ? 12.964 6.809 2.205 1.00 82.12 87 LYS A N 1
ATOM 724 C CA . LYS A 1 87 ? 11.930 5.858 1.778 1.00 82.12 87 LYS A CA 1
ATOM 725 C C . LYS A 1 87 ? 11.780 5.886 0.263 1.00 82.12 87 LYS A C 1
ATOM 727 O O . LYS A 1 87 ? 11.319 6.889 -0.289 1.00 82.12 87 LYS A O 1
ATOM 732 N N . ALA A 1 88 ? 12.105 4.772 -0.382 1.00 85.19 88 ALA A N 1
ATOM 733 C CA . ALA A 1 88 ? 11.665 4.489 -1.737 1.00 85.19 88 ALA A CA 1
ATOM 734 C C . ALA A 1 88 ?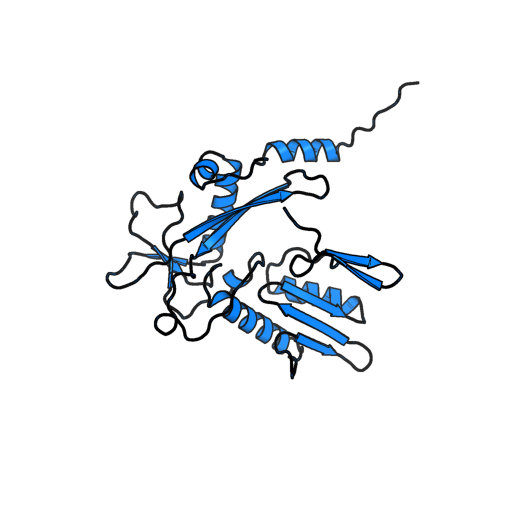 10.302 3.778 -1.722 1.00 85.19 88 ALA A C 1
ATOM 736 O O . ALA A 1 88 ? 9.908 3.169 -0.728 1.00 85.19 88 ALA A O 1
ATOM 737 N N . ARG A 1 89 ? 9.574 3.902 -2.829 1.00 85.88 89 ARG A N 1
ATOM 738 C CA . ARG A 1 89 ? 8.430 3.069 -3.204 1.00 85.88 89 ARG A CA 1
ATOM 739 C C . ARG A 1 89 ? 8.459 2.858 -4.703 1.00 85.88 89 ARG A C 1
ATOM 741 O O . ARG A 1 89 ? 8.733 3.822 -5.425 1.00 85.88 89 ARG A O 1
ATOM 748 N N . LEU A 1 90 ? 8.109 1.667 -5.171 1.00 85.81 90 LEU A N 1
ATOM 749 C CA . LEU A 1 90 ? 7.838 1.453 -6.590 1.00 85.81 90 LEU A CA 1
ATOM 750 C C . LEU A 1 90 ? 6.334 1.491 -6.858 1.00 85.81 90 LEU A C 1
ATOM 752 O O . LEU A 1 90 ? 5.552 0.869 -6.142 1.00 85.81 90 LEU A O 1
ATOM 756 N N . VAL A 1 91 ? 5.937 2.201 -7.912 1.00 84.50 91 VAL A N 1
ATOM 757 C CA . VAL A 1 91 ? 4.551 2.246 -8.386 1.00 84.50 91 VAL A CA 1
ATOM 758 C C . VAL A 1 91 ? 4.488 1.894 -9.871 1.00 84.50 91 VAL A C 1
ATOM 760 O O . VAL A 1 91 ? 5.371 2.275 -10.647 1.00 84.50 91 VAL A O 1
ATOM 763 N N . ALA A 1 92 ? 3.436 1.190 -10.276 1.00 84.69 92 ALA A N 1
ATOM 764 C CA . ALA A 1 92 ? 3.025 1.098 -11.667 1.00 84.69 92 ALA A CA 1
ATOM 765 C C . ALA A 1 92 ? 2.469 2.451 -12.137 1.00 84.69 92 ALA A C 1
ATOM 767 O O . ALA A 1 92 ? 1.867 3.208 -11.375 1.00 84.69 92 ALA A O 1
ATOM 768 N N . GLN A 1 93 ? 2.663 2.768 -13.412 1.00 80.56 93 GLN A N 1
ATOM 769 C CA . GLN A 1 93 ? 2.121 3.962 -14.055 1.00 80.56 93 GLN A CA 1
ATOM 770 C C . GLN A 1 93 ? 0.743 3.672 -14.677 1.00 80.56 93 GLN A C 1
ATOM 772 O O . GLN A 1 93 ? 0.548 3.913 -15.867 1.00 80.56 93 GLN A O 1
ATOM 777 N N . GLY A 1 94 ? -0.206 3.167 -13.876 1.00 63.50 94 GLY A N 1
ATOM 778 C CA . GLY A 1 94 ? -1.541 2.743 -14.331 1.00 63.50 94 GLY A CA 1
ATOM 779 C C . GLY A 1 94 ? -2.420 3.851 -14.925 1.00 63.50 94 GLY A C 1
ATOM 780 O O . GLY A 1 94 ? -3.391 3.557 -15.601 1.00 63.50 94 GLY A O 1
ATOM 781 N N . HIS A 1 95 ? -2.023 5.126 -14.815 1.00 56.19 95 HIS A N 1
ATOM 782 C CA . HIS A 1 95 ? -2.617 6.259 -15.553 1.00 56.19 95 HIS A CA 1
ATOM 783 C C . HIS A 1 95 ? -2.547 6.149 -17.098 1.00 56.19 95 HIS A C 1
ATOM 785 O O . HIS A 1 95 ? -2.881 7.109 -17.788 1.00 56.19 95 HIS A O 1
ATOM 791 N N . ARG A 1 96 ? -2.031 5.040 -17.641 1.00 53.56 96 ARG A N 1
ATOM 792 C CA . ARG A 1 96 ? -1.983 4.710 -19.075 1.00 53.56 96 ARG A CA 1
ATOM 793 C C . ARG A 1 96 ? -2.885 3.529 -19.460 1.00 53.56 96 ARG A C 1
ATOM 795 O O . ARG A 1 96 ? -2.766 3.053 -20.579 1.00 53.56 96 ARG A O 1
ATOM 802 N N . GLN A 1 97 ? -3.696 3.026 -18.533 1.00 53.78 97 GLN A N 1
ATOM 803 C CA . GLN A 1 97 ? -4.670 1.968 -18.800 1.00 53.78 97 GLN A CA 1
ATOM 804 C C . GLN A 1 97 ? -5.958 2.600 -19.345 1.00 53.78 97 GLN A C 1
ATOM 806 O O . GLN A 1 97 ? -6.352 3.670 -18.873 1.00 53.78 97 GLN A O 1
ATOM 811 N N . GLU A 1 98 ? -6.573 1.979 -20.350 1.00 49.44 98 GLU A N 1
ATOM 812 C CA . GLU A 1 98 ? -7.687 2.560 -21.114 1.00 49.44 98 GLU A CA 1
ATOM 813 C C . GLU A 1 98 ? -9.045 1.960 -20.703 1.00 49.44 98 GLU A C 1
ATOM 815 O O . GLU A 1 98 ? -9.240 0.744 -20.674 1.00 49.44 98 GLU A O 1
ATOM 820 N N . GLU A 1 99 ? -10.003 2.827 -20.370 1.00 42.53 99 GLU A N 1
ATOM 821 C CA . GLU A 1 99 ? -11.369 2.448 -19.988 1.00 42.53 99 GLU A CA 1
ATOM 822 C C . GLU A 1 99 ? -12.081 1.736 -21.155 1.00 42.53 99 GLU A C 1
ATOM 824 O O . GLU A 1 99 ? -12.036 2.199 -22.296 1.00 42.53 99 GLU A O 1
ATOM 829 N N . GLY A 1 100 ? -12.702 0.584 -20.888 1.00 44.22 100 GLY A N 1
ATOM 830 C CA . GLY A 1 100 ? -13.333 -0.272 -21.905 1.00 44.22 100 GLY A CA 1
ATOM 831 C C . GLY A 1 100 ? -12.382 -1.167 -22.721 1.00 44.22 100 GLY A C 1
ATOM 832 O O . GLY A 1 100 ? -12.851 -1.922 -23.572 1.00 44.22 100 GLY A O 1
ATOM 833 N N . ILE A 1 101 ? -11.068 -1.118 -22.468 1.00 57.44 101 ILE A N 1
ATOM 834 C CA . ILE A 1 101 ? -10.075 -2.085 -22.984 1.00 57.44 101 ILE A CA 1
ATOM 835 C C . ILE A 1 101 ? -9.445 -2.838 -21.820 1.00 57.44 101 ILE A C 1
ATOM 837 O O . ILE A 1 101 ? -9.403 -4.067 -21.810 1.00 57.44 101 ILE A O 1
ATOM 841 N N . ASP A 1 102 ? -8.960 -2.074 -20.847 1.00 45.19 102 ASP A N 1
ATOM 842 C CA . ASP A 1 102 ? -8.389 -2.584 -19.621 1.00 45.19 102 ASP A CA 1
ATOM 843 C C . ASP A 1 102 ? -9.513 -2.836 -18.592 1.00 45.19 102 ASP A C 1
ATOM 845 O O . ASP A 1 102 ? -9.642 -3.973 -18.148 1.00 45.19 102 ASP A O 1
ATOM 849 N N . TYR A 1 103 ? -10.349 -1.834 -18.232 1.00 50.22 103 TYR A N 1
ATOM 850 C CA . TYR A 1 103 ? -11.378 -1.951 -17.161 1.00 50.22 103 TYR A CA 1
ATOM 851 C C . TYR A 1 103 ? -12.602 -1.024 -17.315 1.00 50.22 103 TYR A C 1
ATOM 853 O O . TYR A 1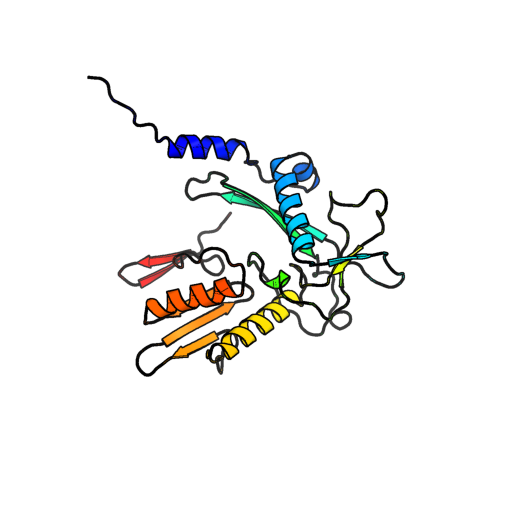 103 ? -12.553 -0.056 -18.068 1.00 50.22 103 TYR A O 1
ATOM 861 N N . ASP A 1 104 ? -13.670 -1.298 -16.547 1.00 41.81 104 ASP A N 1
ATOM 862 C CA . ASP A 1 104 ? -15.007 -0.682 -16.701 1.00 41.81 104 ASP A CA 1
ATOM 863 C C . ASP A 1 104 ? -15.353 0.493 -15.748 1.00 41.81 104 ASP A C 1
ATOM 865 O O . ASP A 1 104 ? -16.364 1.153 -15.961 1.00 41.81 104 ASP A O 1
ATOM 869 N N . GLU A 1 105 ? -14.590 0.752 -14.673 1.00 40.44 105 GLU A N 1
ATOM 870 C CA . GLU A 1 105 ? -14.849 1.866 -13.728 1.00 40.44 105 GLU A CA 1
ATOM 871 C C . GLU A 1 105 ? -13.548 2.429 -13.112 1.00 40.44 105 GLU A C 1
ATOM 873 O O . GLU A 1 105 ? -12.631 1.677 -12.765 1.00 40.44 105 GLU A O 1
ATOM 878 N N . VAL A 1 106 ? -13.482 3.753 -12.900 1.00 31.36 106 VAL A N 1
ATOM 879 C CA . VAL A 1 106 ? -12.262 4.477 -12.475 1.00 31.36 106 VAL A CA 1
ATOM 880 C C . VAL A 1 106 ? -12.343 5.016 -11.035 1.00 31.36 106 VAL A C 1
ATOM 882 O O . VAL A 1 106 ? -13.229 5.799 -10.699 1.00 31.36 106 VAL A O 1
ATOM 885 N N . PHE A 1 107 ? -11.342 4.698 -10.199 1.00 37.12 107 PHE A N 1
ATOM 886 C CA . PHE A 1 107 ? -11.154 5.263 -8.848 1.00 37.12 107 PHE A CA 1
ATOM 887 C C . PHE A 1 107 ? -9.682 5.663 -8.591 1.00 37.12 107 PHE A C 1
ATOM 889 O O . PHE A 1 107 ? -8.761 4.947 -8.981 1.00 37.12 107 PHE A O 1
ATOM 896 N N . ALA A 1 108 ? -9.439 6.795 -7.912 1.00 26.31 108 ALA A N 1
ATOM 897 C CA . ALA A 1 108 ? -8.097 7.373 -7.698 1.00 26.31 108 ALA A CA 1
ATOM 898 C C . ALA A 1 108 ? -7.525 7.124 -6.265 1.00 26.31 108 ALA A C 1
ATOM 900 O O . ALA A 1 108 ? -8.259 7.356 -5.304 1.00 26.31 108 ALA A O 1
ATOM 901 N N . PRO A 1 109 ? -6.244 6.702 -6.081 1.00 28.72 109 PRO A N 1
ATOM 902 C CA . PRO A 1 109 ? -5.717 6.256 -4.765 1.00 28.72 109 PRO A CA 1
ATOM 903 C C . PRO A 1 109 ? -4.535 7.028 -4.110 1.00 28.72 109 PRO A C 1
ATOM 905 O O . PRO A 1 109 ? -3.761 7.685 -4.802 1.00 28.72 109 PRO A O 1
ATOM 908 N N . MET A 1 110 ? -4.352 6.841 -2.782 1.00 30.80 110 MET A N 1
ATOM 909 C CA . MET A 1 110 ? -3.172 7.098 -1.896 1.00 30.80 110 MET A CA 1
ATOM 910 C C . MET A 1 110 ? -3.467 6.545 -0.467 1.00 30.80 110 MET A C 1
ATOM 912 O O . MET A 1 110 ? -4.642 6.535 -0.112 1.00 30.80 110 MET A O 1
ATOM 916 N N . ASP A 1 111 ? -2.544 6.171 0.451 1.00 39.38 111 ASP A N 1
ATOM 917 C CA . ASP A 1 111 ? -1.085 5.870 0.404 1.00 39.38 111 ASP A CA 1
ATOM 918 C C . ASP A 1 111 ? -0.617 4.885 1.547 1.00 39.38 111 ASP A C 1
ATOM 920 O O . ASP A 1 111 ? 0.425 5.091 2.184 1.00 39.38 111 ASP A O 1
ATOM 924 N N . VAL A 1 112 ? -1.334 3.796 1.878 1.00 41.94 112 VAL A N 1
ATOM 925 C CA . VAL A 1 112 ? -0.925 2.875 2.984 1.00 41.94 112 VAL A CA 1
ATOM 926 C C . VAL A 1 112 ? 0.328 2.079 2.624 1.00 41.94 112 VAL A C 1
ATOM 928 O O . VAL A 1 112 ? 0.692 1.907 1.465 1.00 41.94 112 VAL A O 1
ATOM 931 N N . LYS A 1 113 ? 1.084 1.649 3.642 1.00 48.22 113 LYS A N 1
ATOM 932 C CA . LYS A 1 113 ? 2.436 1.083 3.499 1.00 48.22 113 LYS A CA 1
ATOM 933 C C . LYS A 1 113 ? 2.550 -0.260 2.774 1.00 48.22 113 LYS A C 1
ATOM 935 O O . LYS A 1 113 ? 3.641 -0.512 2.277 1.00 48.22 113 LYS A O 1
ATOM 940 N N . SER A 1 114 ? 1.515 -1.100 2.772 1.00 52.25 114 SER A N 1
ATOM 941 C CA . SER A 1 114 ? 1.622 -2.485 2.268 1.00 52.25 114 SER A CA 1
ATOM 942 C C . SER A 1 114 ? 0.302 -3.142 1.823 1.00 52.25 114 SER A C 1
ATOM 944 O O . SER A 1 114 ? 0.344 -4.268 1.337 1.00 52.25 114 SER A O 1
ATOM 946 N N . ALA A 1 115 ? -0.845 -2.468 1.974 1.00 52.78 115 ALA A N 1
ATOM 947 C CA . ALA A 1 115 ? -2.207 -3.005 1.822 1.00 52.78 115 ALA A CA 1
ATOM 948 C C . ALA A 1 115 ? -2.435 -3.853 0.557 1.00 52.78 115 ALA A C 1
ATOM 950 O O . ALA A 1 115 ? -2.961 -4.961 0.626 1.00 52.78 115 ALA A O 1
ATOM 951 N N . PHE A 1 116 ? -1.989 -3.355 -0.594 1.00 58.69 116 PHE A N 1
ATOM 952 C CA . PHE A 1 116 ? -2.209 -4.002 -1.889 1.00 58.69 116 PHE A CA 1
ATOM 953 C C . PHE A 1 116 ? -1.386 -5.287 -2.083 1.00 58.69 116 PHE A C 1
ATOM 955 O O . PHE A 1 116 ? -1.829 -6.219 -2.746 1.00 58.69 116 PHE A O 1
ATOM 962 N N . LEU A 1 117 ? -0.228 -5.393 -1.425 1.00 55.66 117 LEU A N 1
ATOM 963 C CA . LEU A 1 117 ? 0.769 -6.451 -1.647 1.00 55.66 117 LEU A CA 1
ATOM 964 C C . LEU A 1 117 ? 0.408 -7.796 -0.980 1.00 55.66 117 LEU A C 1
ATOM 966 O O . LEU A 1 117 ? 1.228 -8.720 -0.948 1.00 55.66 117 LEU A O 1
ATOM 970 N N . TYR A 1 118 ? -0.805 -7.906 -0.437 1.00 59.44 118 TYR A N 1
ATOM 971 C CA . TYR A 1 118 ? -1.384 -9.140 0.098 1.00 59.44 118 TYR A CA 1
ATOM 972 C C . TYR A 1 118 ? -2.236 -9.864 -0.938 1.00 59.44 118 TYR A C 1
ATOM 974 O O . TYR A 1 118 ? -2.140 -11.087 -1.048 1.00 59.44 118 TYR A O 1
ATOM 982 N N . GLU A 1 119 ? -3.004 -9.108 -1.721 1.00 69.44 119 GLU A N 1
ATOM 983 C CA . GLU A 1 119 ? -4.026 -9.659 -2.599 1.00 69.44 119 GLU A CA 1
ATOM 984 C C . GLU A 1 119 ? -3.499 -10.071 -3.950 1.00 69.44 119 GLU A C 1
ATOM 986 O O . GLU A 1 119 ? -2.732 -9.335 -4.570 1.00 69.44 119 GLU A O 1
ATOM 991 N N . ARG A 1 120 ? -3.955 -11.234 -4.421 1.00 73.06 120 ARG A N 1
ATOM 992 C CA . ARG A 1 120 ? -3.702 -11.655 -5.796 1.00 73.06 120 ARG A CA 1
ATOM 993 C C . ARG A 1 120 ? -4.563 -10.838 -6.750 1.00 73.06 120 ARG A C 1
ATOM 995 O O . ARG A 1 120 ? -5.686 -10.476 -6.416 1.00 73.06 120 ARG A O 1
ATOM 1002 N N . ILE A 1 121 ? -4.025 -10.564 -7.931 1.00 74.81 121 ILE A N 1
ATOM 1003 C CA . ILE A 1 121 ? -4.823 -10.061 -9.050 1.00 74.81 121 ILE A CA 1
ATOM 1004 C C . ILE A 1 121 ? -5.151 -11.231 -9.976 1.00 74.81 121 ILE A C 1
ATOM 1006 O O . ILE A 1 121 ? -4.277 -12.048 -10.272 1.00 74.81 121 ILE A O 1
ATOM 1010 N N . ASP A 1 122 ? -6.408 -11.312 -10.405 1.00 70.06 122 ASP A N 1
ATOM 1011 C CA . ASP A 1 122 ? -6.836 -12.270 -11.430 1.00 70.06 122 ASP A CA 1
ATOM 1012 C C . ASP A 1 122 ? -6.460 -11.769 -12.839 1.00 70.06 122 ASP A C 1
ATOM 1014 O O . ASP A 1 122 ? -6.220 -12.566 -13.747 1.00 70.06 122 ASP A O 1
ATOM 1018 N N . ASP A 1 123 ? -6.342 -10.446 -13.000 1.00 76.06 123 ASP A N 1
ATOM 1019 C CA . ASP A 1 123 ? -5.964 -9.785 -14.248 1.00 76.06 123 ASP A CA 1
ATOM 1020 C C . ASP A 1 123 ? -4.500 -10.056 -14.631 1.00 76.06 123 ASP A C 1
ATOM 1022 O O . ASP A 1 123 ? -3.575 -9.945 -13.819 1.00 76.06 123 ASP A O 1
ATOM 1026 N N . GLU A 1 124 ? -4.253 -10.333 -15.912 1.00 82.81 124 GLU A N 1
ATOM 1027 C CA . GLU A 1 124 ? -2.899 -10.529 -16.428 1.00 82.81 124 GLU A CA 1
ATOM 1028 C C . GLU A 1 124 ? -2.183 -9.189 -16.668 1.00 82.81 124 GLU A C 1
ATOM 1030 O O . GLU A 1 124 ? -2.145 -8.663 -17.780 1.00 82.81 124 GLU A O 1
ATOM 1035 N N . VAL A 1 125 ? -1.572 -8.650 -15.610 1.00 85.94 125 VAL A N 1
ATOM 1036 C CA . VAL A 1 125 ? -0.807 -7.396 -15.664 1.00 85.94 125 VAL A CA 1
ATOM 1037 C C . VAL A 1 125 ? 0.700 -7.656 -15.732 1.00 85.94 125 VAL A C 1
ATOM 1039 O O . VAL A 1 125 ? 1.263 -8.405 -14.931 1.00 85.94 125 VAL A O 1
ATOM 1042 N N . TYR A 1 126 ? 1.383 -6.963 -16.645 1.00 89.81 126 TYR A N 1
ATOM 1043 C CA . TYR A 1 126 ? 2.845 -6.920 -16.725 1.00 89.81 126 TYR A CA 1
ATOM 1044 C C . TYR A 1 126 ? 3.365 -5.521 -16.397 1.00 89.81 126 TYR A C 1
ATOM 1046 O O . TYR A 1 126 ? 2.766 -4.520 -16.794 1.00 89.81 126 TYR A O 1
ATOM 1054 N N . VAL A 1 127 ? 4.515 -5.441 -15.727 1.00 90.62 127 VAL A N 1
ATOM 1055 C CA . VAL A 1 127 ? 5.209 -4.179 -15.440 1.00 90.62 127 VAL A CA 1
ATOM 1056 C C . VAL A 1 127 ? 6.670 -4.215 -15.892 1.00 90.62 127 VAL A C 1
ATOM 1058 O O . VAL A 1 127 ? 7.350 -5.242 -15.810 1.00 90.62 127 VAL A O 1
ATOM 1061 N N . THR A 1 128 ? 7.167 -3.079 -16.384 1.00 92.31 128 THR A N 1
ATOM 1062 C CA . THR A 1 128 ? 8.559 -2.936 -16.835 1.00 92.31 128 THR A CA 1
ATOM 1063 C C . THR A 1 128 ? 9.538 -3.008 -15.665 1.00 92.31 128 THR A C 1
ATOM 1065 O O . THR A 1 128 ? 9.242 -2.517 -14.571 1.00 92.31 128 THR A O 1
ATOM 1068 N N . GLN A 1 129 ? 10.747 -3.517 -15.906 1.00 93.38 129 GLN A N 1
ATOM 1069 C CA . GLN A 1 129 ? 11.814 -3.519 -14.900 1.00 93.38 129 GLN A CA 1
ATOM 1070 C C . GLN A 1 129 ? 12.094 -2.094 -14.368 1.00 93.38 129 GLN A C 1
ATOM 1072 O O . GLN A 1 129 ? 12.094 -1.142 -15.158 1.00 93.38 129 GLN A O 1
ATOM 1077 N N . PRO A 1 130 ? 12.318 -1.907 -13.050 1.00 92.44 130 PRO A N 1
ATOM 1078 C CA . PRO A 1 130 ? 12.557 -0.586 -12.485 1.00 92.44 130 PRO A CA 1
ATOM 1079 C C . PRO A 1 130 ? 13.841 0.034 -13.031 1.00 92.44 130 PRO A C 1
ATOM 1081 O O . PRO A 1 130 ? 14.868 -0.632 -13.174 1.00 92.44 130 PRO A O 1
ATOM 1084 N N . LYS A 1 131 ? 13.835 1.353 -13.242 1.00 89.88 131 LYS A N 1
ATOM 1085 C CA . LYS A 1 131 ? 15.068 2.094 -13.548 1.00 89.88 131 LYS A CA 1
ATOM 1086 C C . LYS A 1 131 ? 16.088 1.887 -12.420 1.00 89.88 131 LYS A C 1
ATOM 1088 O O . LYS A 1 131 ? 15.745 2.074 -11.253 1.00 89.88 131 LYS A O 1
ATOM 1093 N N . GLY A 1 132 ? 17.309 1.492 -12.788 1.00 88.50 132 GLY A N 1
ATOM 1094 C CA . GLY A 1 132 ? 18.382 1.095 -11.863 1.00 88.50 132 GLY A CA 1
ATOM 1095 C C . GLY A 1 132 ? 18.409 -0.389 -11.477 1.00 88.50 132 GLY A C 1
ATOM 1096 O O . GLY A 1 132 ? 19.379 -0.827 -10.876 1.00 88.50 132 GLY A O 1
ATOM 1097 N N . PHE A 1 133 ? 17.381 -1.161 -11.841 1.00 90.31 133 PHE A N 1
ATOM 1098 C CA . PHE A 1 133 ? 17.203 -2.574 -11.475 1.00 90.31 133 PHE A CA 1
ATOM 1099 C C . PHE A 1 133 ? 16.843 -3.430 -12.704 1.00 90.31 133 PHE A C 1
ATOM 1101 O O . PHE A 1 133 ? 16.055 -4.368 -12.612 1.00 90.31 133 PHE A O 1
ATOM 1108 N N . VAL A 1 134 ? 17.389 -3.070 -13.869 1.00 92.00 134 VAL A N 1
ATOM 1109 C CA . VAL A 1 134 ? 17.239 -3.838 -15.111 1.00 92.00 134 VAL A CA 1
ATOM 1110 C C . VAL A 1 134 ? 18.316 -4.921 -15.152 1.00 92.00 134 VAL A C 1
ATOM 1112 O O . VAL A 1 134 ? 19.496 -4.606 -15.017 1.00 92.00 134 VAL A O 1
ATOM 1115 N N . ASP A 1 135 ? 17.918 -6.175 -15.357 1.00 90.31 135 ASP A N 1
ATOM 1116 C CA . ASP A 1 135 ? 18.819 -7.310 -15.566 1.00 90.31 135 ASP A CA 1
ATOM 1117 C C . ASP A 1 135 ? 19.651 -7.096 -16.854 1.00 90.31 135 ASP A C 1
ATOM 1119 O O . ASP A 1 135 ? 19.069 -7.033 -17.943 1.00 90.31 135 ASP A O 1
ATOM 1123 N N . PRO A 1 136 ? 20.996 -7.004 -16.775 1.00 90.94 136 PRO A N 1
ATOM 1124 C CA . PRO A 1 136 ? 21.848 -6.805 -17.950 1.00 90.94 136 PRO A CA 1
ATOM 1125 C C . PRO A 1 136 ? 21.846 -7.980 -18.937 1.00 90.94 136 PRO A C 1
ATOM 1127 O O . PRO A 1 136 ? 22.090 -7.774 -20.124 1.00 90.94 136 PRO A O 1
ATOM 1130 N N . GLN A 1 137 ? 21.582 -9.204 -18.466 1.00 93.88 137 GLN A N 1
ATOM 1131 C CA . GLN A 1 137 ? 21.465 -10.402 -19.305 1.00 93.88 137 GLN A CA 1
ATOM 1132 C C . GLN A 1 137 ? 20.065 -10.513 -19.921 1.00 93.88 137 GLN A C 1
ATOM 1134 O O . GLN A 1 137 ? 19.906 -11.050 -21.017 1.00 93.88 137 GLN A O 1
ATOM 1139 N N . HIS A 1 138 ? 19.050 -9.961 -19.248 1.00 91.12 138 HIS A N 1
ATOM 1140 C CA . HIS A 1 138 ? 17.650 -10.033 -19.665 1.00 91.12 138 HIS A CA 1
ATOM 1141 C C . HIS A 1 138 ? 16.947 -8.660 -19.740 1.00 91.12 138 HIS A C 1
ATOM 1143 O O . HIS A 1 138 ? 15.872 -8.481 -19.156 1.00 91.12 138 HIS A O 1
ATOM 1149 N N . PRO A 1 139 ? 17.464 -7.681 -20.506 1.00 90.75 139 PRO A N 1
ATOM 1150 C CA . PRO A 1 139 ? 16.941 -6.310 -20.499 1.00 90.75 139 PRO A CA 1
ATOM 1151 C C . PRO A 1 139 ? 15.518 -6.178 -21.071 1.00 90.75 139 PRO A C 1
ATOM 1153 O O . PRO A 1 139 ? 14.852 -5.175 -20.830 1.00 90.75 139 PRO A O 1
ATOM 1156 N N . LYS A 1 140 ? 15.044 -7.181 -21.825 1.00 89.88 140 LYS A N 1
ATOM 1157 C CA . LYS A 1 140 ? 13.688 -7.237 -22.403 1.00 89.88 140 LYS A CA 1
ATOM 1158 C C . LYS A 1 140 ? 12.668 -8.010 -21.557 1.00 89.88 140 LYS A C 1
ATOM 1160 O O . LYS A 1 140 ? 11.486 -7.979 -21.890 1.00 89.88 140 LYS A O 1
ATOM 1165 N N . LYS A 1 141 ? 13.089 -8.710 -20.494 1.00 92.56 141 LYS A N 1
ATOM 1166 C CA . LYS A 1 141 ? 12.152 -9.407 -19.596 1.00 92.56 141 LYS A CA 1
ATOM 1167 C C . LYS A 1 141 ? 11.310 -8.407 -18.807 1.00 92.56 141 LYS A C 1
ATOM 1169 O O . LYS A 1 141 ? 11.703 -7.255 -18.611 1.00 92.56 141 LYS A O 1
ATOM 1174 N N . VAL A 1 142 ? 10.153 -8.858 -18.343 1.00 93.06 142 VAL A N 1
ATOM 1175 C CA . VAL A 1 142 ? 9.204 -8.060 -17.556 1.00 93.06 142 VAL A CA 1
ATOM 1176 C C . VAL A 1 142 ? 8.806 -8.806 -16.289 1.00 93.06 142 VAL A C 1
ATOM 1178 O O . VAL A 1 142 ? 9.074 -9.998 -16.129 1.00 93.06 142 VAL A O 1
ATOM 1181 N N . TYR A 1 143 ? 8.145 -8.104 -15.377 1.00 92.38 143 TYR A N 1
ATOM 1182 C CA . TYR A 1 143 ? 7.529 -8.715 -14.209 1.00 92.38 143 TYR A CA 1
ATOM 1183 C C . TYR A 1 143 ? 6.039 -8.932 -14.479 1.00 92.38 143 TYR A C 1
ATOM 1185 O O . TYR A 1 143 ? 5.304 -7.960 -14.653 1.00 92.38 143 TYR A O 1
ATOM 1193 N N . LYS A 1 144 ? 5.578 -10.189 -14.501 1.00 91.25 144 LYS A N 1
ATOM 1194 C CA . LYS A 1 144 ? 4.145 -10.501 -14.419 1.00 91.25 144 LYS A CA 1
ATOM 1195 C C . LYS A 1 144 ? 3.710 -10.301 -12.975 1.00 91.25 144 LYS A C 1
ATOM 1197 O O . LYS A 1 144 ? 4.226 -10.969 -12.078 1.00 91.25 144 LYS A O 1
ATOM 1202 N N . VAL A 1 145 ? 2.802 -9.364 -12.751 1.00 88.19 145 VAL A N 1
ATOM 1203 C CA . VAL A 1 145 ? 2.282 -9.035 -11.428 1.00 88.19 145 VAL A CA 1
ATOM 1204 C C . VAL A 1 145 ? 1.366 -10.171 -10.971 1.00 88.19 145 VAL A C 1
ATOM 1206 O O . VAL A 1 145 ? 0.489 -10.610 -11.706 1.00 88.19 145 VAL A O 1
ATOM 1209 N N . VAL A 1 146 ? 1.619 -10.683 -9.769 1.00 85.31 146 VAL A N 1
ATOM 1210 C CA . VAL A 1 146 ? 0.822 -11.731 -9.108 1.00 85.31 146 VAL A CA 1
ATOM 1211 C C . VAL A 1 146 ? -0.041 -11.125 -8.011 1.00 85.31 146 VAL A C 1
ATOM 1213 O O . VAL A 1 146 ? -1.140 -11.614 -7.765 1.00 85.31 146 VAL A O 1
ATOM 1216 N N . LYS A 1 147 ? 0.448 -10.068 -7.352 1.00 84.31 147 LYS A N 1
ATOM 1217 C CA . LYS A 1 147 ? -0.264 -9.350 -6.297 1.00 84.31 147 LYS A CA 1
ATOM 1218 C C . LYS A 1 147 ? -0.367 -7.861 -6.575 1.00 84.31 147 LYS A C 1
ATOM 1220 O O . LYS A 1 147 ? 0.546 -7.289 -7.163 1.00 84.31 147 LYS A O 1
ATOM 1225 N N . ALA A 1 148 ? -1.444 -7.230 -6.120 1.00 78.94 148 ALA A N 1
ATOM 1226 C CA . ALA A 1 148 ? -1.756 -5.854 -6.481 1.00 78.94 148 ALA A CA 1
ATOM 1227 C C . ALA A 1 148 ? -0.628 -4.874 -6.087 1.00 78.94 148 ALA A C 1
ATOM 1229 O O . ALA A 1 148 ? -0.247 -4.745 -4.924 1.00 78.94 148 ALA A O 1
ATOM 1230 N N . LEU A 1 149 ? -0.087 -4.172 -7.083 1.00 77.44 149 LEU A N 1
ATOM 1231 C CA . LEU A 1 149 ? 0.978 -3.181 -6.929 1.00 77.44 149 LEU A CA 1
ATOM 1232 C C . LEU A 1 149 ? 0.392 -1.761 -6.849 1.00 77.44 149 LEU A C 1
ATOM 1234 O O . LEU A 1 149 ? -0.642 -1.464 -7.442 1.00 77.44 149 LEU A O 1
ATOM 1238 N N . TYR A 1 150 ? 1.078 -0.853 -6.154 1.00 74.75 150 TYR A N 1
ATOM 1239 C CA . TYR A 1 150 ? 0.718 0.569 -6.119 1.00 74.75 150 TYR A CA 1
ATOM 1240 C C . TYR A 1 150 ? 0.589 1.180 -7.513 1.00 74.75 150 TYR A C 1
ATOM 1242 O O . TYR A 1 150 ? 1.409 0.911 -8.387 1.00 74.75 150 TYR A O 1
ATOM 1250 N N . GLY A 1 151 ? -0.385 2.074 -7.691 1.00 72.94 151 GLY A N 1
ATOM 1251 C CA . GLY A 1 151 ? -0.599 2.788 -8.954 1.00 72.94 151 GLY A CA 1
ATOM 1252 C C . GLY A 1 151 ? -1.291 1.965 -10.043 1.00 72.94 151 GLY A C 1
ATOM 1253 O O . GLY A 1 151 ? -1.521 2.495 -11.125 1.00 72.94 151 GLY A O 1
ATOM 1254 N N . LEU A 1 152 ? -1.647 0.711 -9.754 1.00 75.38 152 LEU A N 1
ATOM 1255 C CA . LEU A 1 152 ? -2.646 -0.055 -10.492 1.00 75.38 152 LEU A CA 1
ATOM 1256 C C . LEU A 1 152 ? -4.059 0.309 -9.996 1.00 75.38 152 LEU A C 1
ATOM 1258 O O . LEU A 1 152 ? -4.272 0.437 -8.788 1.00 75.38 152 LEU A O 1
ATOM 1262 N N . TYR A 1 153 ? -5.031 0.456 -10.897 1.00 72.62 153 TYR A N 1
ATOM 1263 C CA . TYR A 1 153 ? -6.409 0.842 -10.541 1.00 72.62 153 TYR A CA 1
ATOM 1264 C C . TYR A 1 153 ? -7.200 -0.310 -9.859 1.00 72.62 153 TYR A C 1
ATOM 1266 O O . TYR A 1 153 ? -8.100 -0.003 -9.077 1.00 72.62 153 TYR A O 1
ATOM 1274 N N . GLN A 1 154 ? -6.866 -1.610 -10.042 1.00 71.94 154 GLN A N 1
ATOM 1275 C CA . GLN A 1 154 ? -7.535 -2.680 -9.262 1.00 71.94 154 GLN A CA 1
ATOM 1276 C C . GLN A 1 154 ? -7.135 -2.664 -7.791 1.00 71.94 154 GLN A C 1
ATOM 1278 O O . GLN A 1 154 ? -7.898 -3.134 -6.946 1.00 71.94 154 GLN A O 1
ATOM 1283 N N . ALA A 1 155 ? -5.948 -2.148 -7.467 1.00 76.06 155 ALA A N 1
ATOM 1284 C CA . ALA A 1 155 ? -5.364 -2.305 -6.144 1.00 76.06 155 ALA A CA 1
ATOM 1285 C C . ALA A 1 155 ? -6.282 -1.772 -5.012 1.00 76.06 155 ALA A C 1
ATOM 1287 O O . ALA A 1 155 ? -6.571 -2.543 -4.090 1.00 76.06 155 ALA A O 1
ATOM 1288 N N . PRO A 1 156 ? -6.868 -0.556 -5.103 1.00 75.31 156 PRO A N 1
ATOM 1289 C CA . PRO A 1 156 ? -7.886 -0.068 -4.163 1.00 75.31 156 PRO A CA 1
ATOM 1290 C C . PRO A 1 156 ? -9.087 -0.998 -3.978 1.00 75.31 156 PRO A C 1
ATOM 1292 O O . PRO A 1 156 ? -9.526 -1.227 -2.849 1.00 75.31 156 PRO A O 1
ATOM 1295 N N . ARG A 1 157 ? -9.618 -1.549 -5.077 1.00 75.94 157 ARG A N 1
ATOM 1296 C CA . ARG A 1 157 ? -10.803 -2.417 -5.063 1.00 75.94 157 ARG A CA 1
ATOM 1297 C C . ARG A 1 157 ? -10.495 -3.775 -4.433 1.00 75.94 157 ARG A C 1
ATOM 1299 O O . ARG A 1 157 ? -11.302 -4.255 -3.634 1.00 75.94 157 ARG A O 1
ATOM 1306 N N . ALA A 1 158 ? -9.343 -4.365 -4.753 1.00 77.25 158 ALA A N 1
ATOM 1307 C CA . ALA A 1 158 ? -8.887 -5.625 -4.170 1.00 77.25 158 ALA A CA 1
ATOM 1308 C C . ALA A 1 158 ? -8.727 -5.488 -2.647 1.00 77.25 158 ALA A C 1
ATOM 1310 O O . ALA A 1 158 ? -9.380 -6.202 -1.886 1.00 77.25 158 ALA A O 1
ATOM 1311 N N . TRP A 1 159 ? -7.977 -4.475 -2.198 1.00 79.38 159 TRP A N 1
ATOM 1312 C CA . TRP A 1 159 ? -7.786 -4.184 -0.775 1.00 79.38 159 TRP A CA 1
ATOM 1313 C C . TRP A 1 159 ? -9.101 -3.962 -0.020 1.00 79.38 159 TRP A C 1
ATOM 1315 O O . TRP A 1 159 ? -9.340 -4.601 1.007 1.00 79.38 159 TRP A O 1
ATOM 1325 N N . TYR A 1 160 ? -9.984 -3.099 -0.533 1.00 83.75 160 TYR A N 1
ATOM 1326 C CA . TYR A 1 160 ? -11.274 -2.848 0.109 1.00 83.75 160 TYR A CA 1
ATOM 1327 C C . TYR A 1 160 ? -12.137 -4.120 0.179 1.00 83.75 160 TYR A C 1
ATOM 1329 O O . TYR A 1 160 ? -12.791 -4.375 1.195 1.00 83.75 160 TYR A O 1
ATOM 1337 N N . THR A 1 161 ? -12.124 -4.958 -0.862 1.00 84.31 161 THR A N 1
ATOM 1338 C CA . THR A 1 161 ? -12.850 -6.239 -0.872 1.00 84.31 161 THR A CA 1
ATOM 1339 C C . THR A 1 161 ? -12.353 -7.161 0.241 1.00 84.31 161 THR A C 1
ATOM 1341 O O . THR A 1 161 ? -13.167 -7.659 1.025 1.00 84.31 161 THR A O 1
ATOM 1344 N N . THR A 1 162 ? -11.039 -7.303 0.400 1.00 85.50 162 THR A N 1
ATOM 1345 C CA . THR A 1 162 ? -10.430 -8.128 1.454 1.00 85.50 162 THR A CA 1
ATOM 1346 C C . THR A 1 162 ? -10.682 -7.586 2.844 1.00 85.50 162 THR A C 1
ATOM 1348 O O . THR A 1 162 ? -11.244 -8.296 3.681 1.00 85.50 162 THR A O 1
ATOM 1351 N N . LEU A 1 163 ? -10.339 -6.320 3.096 1.00 86.88 163 LEU A N 1
ATOM 1352 C CA . LEU A 1 163 ? -10.537 -5.696 4.400 1.00 86.88 163 LEU A CA 1
ATOM 1353 C C . LEU A 1 163 ? -12.014 -5.750 4.805 1.00 86.88 163 LEU A C 1
ATOM 1355 O O . LEU A 1 163 ? -12.341 -6.102 5.937 1.00 86.88 163 LEU A O 1
ATOM 1359 N N . SER A 1 164 ? -12.928 -5.475 3.872 1.00 90.19 164 SER A N 1
ATOM 1360 C CA . SER A 1 164 ? -14.358 -5.537 4.162 1.00 90.19 164 SER A CA 1
ATOM 1361 C C . SER A 1 164 ? -14.841 -6.963 4.455 1.00 90.19 164 SER A C 1
ATOM 1363 O O . SER A 1 164 ? -15.653 -7.142 5.361 1.00 90.19 164 SER A O 1
ATOM 1365 N N . THR A 1 165 ? -14.324 -7.979 3.758 1.00 91.31 165 THR A N 1
ATOM 1366 C CA . THR A 1 165 ? -14.639 -9.397 4.011 1.00 91.31 165 THR A CA 1
ATOM 1367 C C . THR A 1 165 ? -14.099 -9.848 5.369 1.00 91.31 165 THR A C 1
ATOM 1369 O O . THR A 1 165 ? -14.823 -10.464 6.154 1.00 91.31 165 THR A O 1
ATOM 1372 N N . PHE A 1 166 ? -12.865 -9.461 5.700 1.00 92.25 166 PHE A N 1
ATOM 1373 C CA . PHE A 1 166 ? -12.240 -9.697 7.000 1.00 92.25 166 PHE A CA 1
ATOM 1374 C C . PHE A 1 166 ? -13.035 -9.059 8.150 1.00 92.25 166 PHE A C 1
ATOM 1376 O O . PHE A 1 166 ? -13.310 -9.718 9.156 1.00 92.25 166 PHE A O 1
ATOM 1383 N N . LEU A 1 167 ? -13.459 -7.799 8.006 1.00 92.69 167 LEU A N 1
ATOM 1384 C CA . LEU A 1 167 ? -14.263 -7.102 9.015 1.00 92.69 167 LEU A CA 1
ATOM 1385 C C . LEU A 1 167 ? -15.636 -7.764 9.209 1.00 92.69 167 LEU A C 1
ATOM 1387 O O . LEU A 1 167 ? -16.053 -7.987 10.349 1.00 92.69 167 LEU A O 1
ATOM 1391 N N . LEU A 1 168 ? -16.317 -8.133 8.117 1.00 94.38 168 LEU A N 1
ATOM 1392 C CA . LEU A 1 168 ? -17.594 -8.857 8.173 1.00 94.38 168 LEU A CA 1
ATOM 1393 C C . LEU A 1 168 ? -17.444 -10.209 8.897 1.00 94.38 168 LEU A C 1
ATOM 1395 O O . LEU A 1 168 ? -18.231 -10.508 9.796 1.00 94.38 168 LEU A O 1
ATOM 1399 N N . LYS A 1 169 ? -16.386 -10.977 8.591 1.00 95.88 169 LYS A N 1
ATOM 1400 C CA . LYS A 1 169 ? -16.047 -12.244 9.273 1.00 95.88 169 LYS A CA 1
ATOM 1401 C C . LYS A 1 169 ? -15.837 -12.065 10.785 1.00 95.88 169 LYS A C 1
ATOM 1403 O O . LYS A 1 169 ? -16.213 -12.939 11.560 1.00 95.88 169 LYS A O 1
ATOM 1408 N N . HIS A 1 170 ? -15.316 -10.916 11.221 1.00 94.56 170 HIS A N 1
ATOM 1409 C CA . HIS A 1 170 ? -15.106 -10.580 12.638 1.00 94.56 170 HIS A CA 1
ATOM 1410 C C . HIS A 1 170 ? -16.299 -9.870 13.315 1.00 9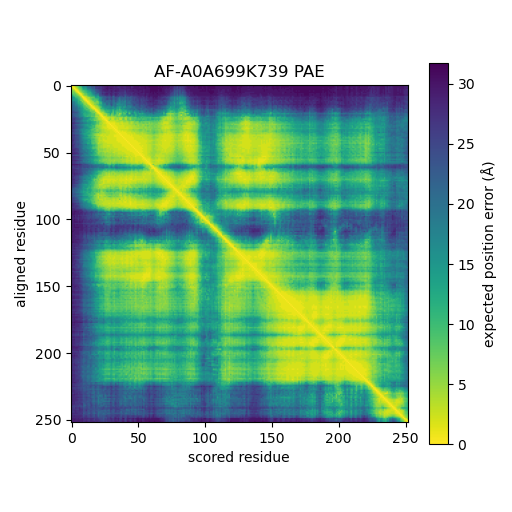4.56 170 HIS A C 1
ATOM 1412 O O . HIS A 1 170 ? -16.172 -9.295 14.408 1.00 94.56 170 HIS A O 1
ATOM 1418 N N . GLY A 1 171 ? -17.484 -9.934 12.700 1.00 94.44 171 GLY A N 1
ATOM 1419 C CA . GLY A 1 171 ? -18.747 -9.475 13.281 1.00 94.44 171 GLY A CA 1
ATOM 1420 C C . GLY A 1 171 ? -18.972 -7.964 13.213 1.00 94.44 171 GLY A C 1
ATOM 1421 O O . GLY A 1 171 ? -19.818 -7.445 13.944 1.00 94.44 171 GLY A O 1
ATOM 1422 N N . TYR A 1 172 ? -18.232 -7.249 12.363 1.00 95.44 172 TYR A N 1
ATOM 1423 C CA . TYR A 1 172 ? -18.603 -5.892 11.966 1.00 95.44 172 TYR A CA 1
ATOM 1424 C C . TYR A 1 172 ? -19.735 -5.949 10.937 1.00 95.44 172 TYR A C 1
ATOM 1426 O O . TYR A 1 172 ? -19.887 -6.920 10.201 1.00 95.44 172 TYR A O 1
ATOM 1434 N N . ARG A 1 173 ? -20.544 -4.893 10.873 1.00 94.94 173 ARG A N 1
ATOM 1435 C CA . ARG A 1 173 ? -21.584 -4.700 9.858 1.00 94.94 173 ARG A CA 1
ATOM 1436 C C . ARG A 1 173 ? -21.204 -3.515 8.985 1.00 94.94 173 ARG A C 1
ATOM 1438 O O . ARG A 1 173 ? -20.805 -2.480 9.512 1.00 94.94 173 ARG A O 1
ATOM 1445 N N . ARG A 1 174 ? -21.339 -3.662 7.669 1.00 94.88 174 ARG A N 1
ATOM 1446 C CA . ARG A 1 174 ? -21.152 -2.569 6.707 1.00 94.88 174 ARG A CA 1
ATOM 1447 C C . ARG A 1 174 ? -22.328 -1.587 6.793 1.00 94.88 174 ARG A C 1
ATOM 1449 O O . ARG A 1 174 ? -23.459 -2.013 7.038 1.00 94.88 174 ARG A O 1
ATOM 1456 N N . GLY A 1 175 ? -22.076 -0.297 6.596 1.00 88.62 175 GLY A N 1
ATOM 1457 C CA . GLY A 1 175 ? -23.111 0.730 6.573 1.00 88.62 175 GLY A CA 1
ATOM 1458 C C . GLY A 1 175 ? -24.121 0.534 5.434 1.00 88.62 175 GLY A C 1
ATOM 1459 O O . GLY A 1 175 ? -23.837 -0.030 4.370 1.00 88.62 175 GLY A O 1
ATOM 1460 N N . THR A 1 176 ? -25.354 0.982 5.674 1.00 85.25 176 THR A N 1
ATOM 1461 C CA . THR A 1 176 ? -26.435 0.933 4.680 1.00 85.25 176 THR A CA 1
ATOM 1462 C C . THR A 1 176 ? -26.251 2.004 3.611 1.00 85.25 176 THR A C 1
ATOM 1464 O O . THR A 1 176 ? -26.317 1.673 2.430 1.00 85.25 176 THR A O 1
ATOM 1467 N N . ILE A 1 177 ? -25.977 3.241 4.038 1.00 82.44 177 ILE A N 1
ATOM 1468 C CA . ILE A 1 177 ? -25.728 4.414 3.190 1.00 82.44 177 ILE A CA 1
ATOM 1469 C C . ILE A 1 177 ? -24.266 4.401 2.727 1.00 82.44 177 ILE A C 1
ATOM 1471 O O . ILE A 1 177 ? -23.983 4.060 1.583 1.00 82.44 177 ILE A O 1
ATOM 1475 N N . ASP A 1 178 ? -23.331 4.683 3.635 1.00 84.19 178 ASP A N 1
ATOM 1476 C CA . ASP A 1 178 ? -21.899 4.611 3.354 1.00 84.19 178 ASP A CA 1
ATOM 1477 C C . ASP A 1 178 ? -21.402 3.161 3.456 1.00 84.19 178 ASP A C 1
ATOM 1479 O O . ASP A 1 178 ? -21.464 2.538 4.519 1.00 84.19 178 ASP A O 1
ATOM 1483 N N . LYS A 1 179 ? -20.908 2.615 2.339 1.00 86.81 179 LYS A N 1
ATOM 1484 C CA . LYS A 1 179 ? -20.338 1.260 2.277 1.00 86.81 179 LYS A CA 1
ATOM 1485 C C . LYS A 1 179 ? -18.947 1.171 2.895 1.00 86.81 179 LYS A C 1
ATOM 1487 O O . LYS A 1 179 ? -18.547 0.083 3.292 1.00 86.81 179 LYS A O 1
ATOM 1492 N N . THR A 1 180 ? -18.236 2.285 2.997 1.00 87.50 180 THR A N 1
ATOM 1493 C CA . THR A 1 180 ? -16.874 2.355 3.534 1.00 87.50 180 THR A CA 1
ATOM 1494 C C . THR A 1 180 ? -16.838 2.523 5.060 1.00 87.50 180 THR A C 1
ATOM 1496 O O . THR A 1 180 ? -15.804 2.286 5.687 1.00 87.50 180 THR A O 1
ATOM 1499 N N . LEU A 1 181 ? -17.991 2.810 5.675 1.00 89.94 181 LEU A N 1
ATOM 1500 C CA . LEU A 1 181 ? -18.211 2.749 7.118 1.00 89.94 181 LEU A CA 1
ATOM 1501 C C . LEU A 1 181 ? -18.590 1.327 7.574 1.00 89.94 181 LEU A C 1
ATOM 1503 O O . LEU A 1 181 ? -19.504 0.695 7.042 1.00 89.94 181 LEU A O 1
ATOM 1507 N N . PHE A 1 182 ? -17.946 0.857 8.638 1.00 92.06 182 PHE A N 1
ATOM 1508 C CA . PHE A 1 182 ? -18.245 -0.386 9.345 1.00 92.06 182 PHE A CA 1
ATOM 1509 C C . PHE A 1 182 ? -18.528 -0.099 10.820 1.00 92.06 182 PHE A C 1
ATOM 1511 O O . PHE A 1 182 ? -17.955 0.809 11.422 1.00 92.06 182 PHE A O 1
ATOM 1518 N N . LEU A 1 183 ? -19.409 -0.891 11.427 1.00 92.88 183 LEU A N 1
ATOM 1519 C CA . LEU A 1 183 ? -19.812 -0.730 12.821 1.00 92.88 183 LEU A CA 1
ATOM 1520 C C . LEU A 1 183 ? -19.969 -2.073 13.534 1.00 92.88 183 LEU A C 1
ATOM 1522 O O . LEU A 1 183 ? -20.502 -3.034 12.978 1.00 92.88 183 LEU A O 1
ATOM 1526 N N . LYS A 1 184 ? -19.559 -2.122 14.799 1.00 93.19 184 LYS A N 1
ATOM 1527 C CA . LYS A 1 184 ? -19.814 -3.240 15.716 1.00 93.19 184 LYS A CA 1
ATOM 1528 C C . LYS A 1 184 ? -20.300 -2.655 17.036 1.00 93.19 184 LYS A C 1
ATOM 1530 O O . LYS A 1 184 ? -19.724 -1.695 17.539 1.00 93.19 184 LYS A O 1
ATOM 1535 N N . LYS A 1 185 ? -21.405 -3.177 17.569 1.00 93.44 185 LYS A N 1
ATOM 1536 C CA . LYS A 1 185 ? -22.039 -2.649 18.784 1.00 93.44 185 LYS A CA 1
ATOM 1537 C C . LYS A 1 185 ? -22.636 -3.749 19.648 1.00 93.44 185 LYS A C 1
ATOM 1539 O O . LYS A 1 185 ? -22.997 -4.808 19.138 1.00 93.44 185 LYS A O 1
ATOM 1544 N N . ASN A 1 186 ? -22.778 -3.458 20.934 1.00 91.31 186 ASN A N 1
ATOM 1545 C CA . ASN A 1 186 ? -23.633 -4.194 21.862 1.00 91.31 186 ASN A CA 1
ATOM 1546 C C . ASN A 1 186 ? -24.723 -3.235 22.399 1.00 91.31 186 ASN A C 1
ATOM 1548 O O . ASN A 1 186 ? -25.012 -2.216 21.771 1.00 91.31 186 ASN A O 1
ATOM 1552 N N . ASN A 1 187 ? -25.343 -3.549 23.539 1.00 90.00 187 ASN A N 1
ATOM 1553 C CA . ASN A 1 187 ? -26.422 -2.739 24.120 1.00 90.00 187 ASN A CA 1
ATOM 1554 C C . ASN A 1 187 ? -25.961 -1.407 24.756 1.00 90.00 187 ASN A C 1
ATOM 1556 O O . ASN A 1 187 ? -26.810 -0.609 25.143 1.00 90.00 187 ASN A O 1
ATOM 1560 N N . ARG A 1 188 ? -24.651 -1.177 24.919 1.00 90.25 188 ARG A N 1
ATOM 1561 C CA . ARG A 1 188 ? -24.070 0.015 25.574 1.00 90.25 188 ARG A CA 1
ATOM 1562 C C . ARG A 1 188 ? -22.968 0.681 24.751 1.00 90.25 188 ARG A C 1
ATOM 1564 O O . ARG A 1 188 ? -22.879 1.902 24.735 1.00 90.25 188 ARG A O 1
ATOM 1571 N N . ASP A 1 189 ? -22.147 -0.120 24.083 1.00 89.00 189 ASP A N 1
ATOM 1572 C CA . ASP A 1 189 ? -20.934 0.307 23.397 1.00 89.00 189 ASP A CA 1
ATOM 1573 C C . ASP A 1 189 ? -21.024 0.148 21.881 1.00 89.00 189 ASP A C 1
ATOM 1575 O O . ASP A 1 189 ? -21.639 -0.792 21.366 1.00 89.00 189 ASP A O 1
ATOM 1579 N N . ILE A 1 190 ? -20.337 1.042 21.169 1.00 86.88 190 ILE A N 1
ATOM 1580 C CA . ILE A 1 190 ? -20.171 1.017 19.715 1.00 86.88 190 ILE A CA 1
ATOM 1581 C C . ILE A 1 190 ? -18.718 1.318 19.342 1.00 86.88 190 ILE A C 1
ATOM 1583 O O . ILE A 1 190 ? -18.107 2.233 19.891 1.00 86.88 190 ILE A O 1
ATOM 1587 N N . ILE A 1 191 ? -18.196 0.573 18.368 1.00 85.06 191 ILE A N 1
ATOM 1588 C CA . ILE A 1 191 ? -17.017 0.932 17.582 1.00 85.06 191 ILE A CA 1
ATOM 1589 C C . ILE A 1 191 ? -17.444 1.215 16.139 1.00 85.06 191 ILE A C 1
ATOM 1591 O O . ILE A 1 191 ? -18.186 0.443 15.527 1.00 85.06 191 ILE A O 1
ATOM 1595 N N . LEU A 1 192 ? -16.975 2.348 15.625 1.00 83.69 192 LEU A N 1
ATOM 1596 C CA . LEU A 1 192 ? -17.069 2.770 14.233 1.00 83.69 192 LEU A CA 1
ATOM 1597 C C . LEU A 1 192 ? -15.691 2.613 13.593 1.00 83.69 192 LEU A C 1
ATOM 1599 O O . LEU A 1 192 ? -14.687 2.941 14.228 1.00 83.69 192 LEU A O 1
ATOM 1603 N N . VAL A 1 193 ? -15.652 2.140 12.353 1.00 86.44 193 VAL A N 1
ATOM 1604 C CA . VAL A 1 193 ? -14.445 1.954 11.544 1.00 86.44 193 VAL A CA 1
ATOM 1605 C C . VAL A 1 193 ? -14.730 2.526 10.157 1.00 86.44 193 VAL A C 1
ATOM 1607 O O . VAL A 1 193 ? -15.540 1.968 9.425 1.00 86.44 193 VAL A O 1
ATOM 1610 N N . GLN A 1 194 ? -14.101 3.642 9.801 1.00 85.00 194 GLN A N 1
ATOM 1611 C CA . GLN A 1 194 ? -14.167 4.219 8.461 1.00 85.00 194 GLN A CA 1
ATOM 1612 C C . GLN A 1 194 ? -12.935 3.773 7.678 1.00 85.00 194 GLN A C 1
ATOM 1614 O O . GLN A 1 194 ? -11.809 4.031 8.105 1.00 85.00 194 GLN A O 1
ATOM 1619 N N . VAL A 1 195 ? -13.148 3.147 6.527 1.00 84.06 195 VAL A N 1
ATOM 1620 C CA . VAL A 1 195 ? -12.095 2.884 5.542 1.00 84.06 195 VAL A CA 1
ATOM 1621 C C . VAL A 1 195 ? -12.134 4.004 4.505 1.00 84.06 195 VAL A C 1
ATOM 1623 O O . VAL A 1 195 ? -13.211 4.367 4.044 1.00 84.06 195 VAL A O 1
ATOM 1626 N N . TYR A 1 196 ? -10.992 4.557 4.112 1.00 74.94 196 TYR A N 1
ATOM 1627 C CA . TYR A 1 196 ? -10.903 5.457 2.963 1.00 74.94 196 TYR A CA 1
ATOM 1628 C C . TYR A 1 196 ? -9.690 5.090 2.118 1.00 74.94 196 TYR A C 1
ATOM 1630 O O . TYR A 1 196 ? -8.562 5.429 2.469 1.00 74.94 196 TYR A O 1
ATOM 1638 N N . VAL A 1 197 ? -9.944 4.386 1.009 1.00 69.81 197 VAL A N 1
ATOM 1639 C CA . VAL A 1 197 ? -8.927 3.728 0.175 1.00 69.81 197 VAL A CA 1
ATOM 1640 C C . VAL A 1 197 ? -8.023 2.860 1.056 1.00 69.81 197 VAL A C 1
ATOM 1642 O O . VAL A 1 197 ? -8.361 1.727 1.381 1.00 69.81 197 VAL A O 1
ATOM 1645 N N . ASP A 1 198 ? -6.913 3.438 1.479 1.00 67.38 198 ASP A N 1
ATOM 1646 C CA . ASP A 1 198 ? -5.832 2.858 2.247 1.00 67.38 198 ASP A CA 1
ATOM 1647 C C . ASP A 1 198 ? -5.978 3.108 3.759 1.00 67.38 198 ASP A C 1
ATOM 1649 O O . ASP A 1 198 ? -5.688 2.225 4.568 1.00 67.38 198 ASP A O 1
ATOM 1653 N N . ASP A 1 199 ? -6.441 4.297 4.156 1.00 70.50 199 ASP A N 1
ATOM 1654 C CA . ASP A 1 199 ? -6.512 4.714 5.557 1.00 70.50 199 ASP A CA 1
ATOM 1655 C C . ASP A 1 199 ? -7.684 4.051 6.298 1.00 70.50 199 ASP A C 1
ATOM 1657 O O . ASP A 1 199 ? -8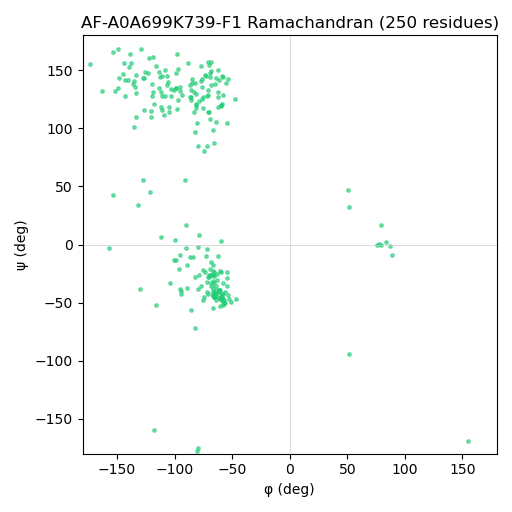.795 3.926 5.779 1.00 70.50 199 ASP A O 1
ATOM 1661 N N . ILE A 1 200 ? -7.454 3.689 7.564 1.00 78.31 200 ILE A N 1
ATOM 1662 C CA . ILE A 1 200 ? -8.487 3.189 8.478 1.00 78.31 200 ILE A CA 1
ATOM 1663 C C . ILE A 1 200 ? -8.562 4.122 9.692 1.00 78.31 200 ILE A C 1
ATOM 1665 O O . ILE A 1 200 ? -7.676 4.103 10.549 1.00 78.31 200 ILE A O 1
ATOM 1669 N N . ILE A 1 201 ? -9.644 4.898 9.815 1.00 80.75 201 ILE A N 1
ATOM 1670 C CA . ILE A 1 201 ? -10.040 5.471 11.110 1.00 80.75 201 ILE A CA 1
ATOM 1671 C C . ILE A 1 201 ? -10.864 4.435 11.852 1.00 80.75 201 ILE A C 1
ATOM 1673 O O . ILE A 1 201 ? -11.753 3.809 11.287 1.00 80.75 201 ILE A O 1
ATOM 1677 N N . PHE A 1 202 ? -10.683 4.363 13.163 1.00 82.12 202 PHE A N 1
ATOM 1678 C CA . PHE A 1 202 ? -11.668 3.765 14.047 1.00 82.12 202 PHE A CA 1
ATOM 1679 C C . PHE A 1 202 ? -11.806 4.577 15.335 1.00 82.12 202 PHE A C 1
ATOM 1681 O O . PHE A 1 202 ? -10.889 5.277 15.773 1.00 82.12 202 PHE A O 1
ATOM 1688 N N . ARG A 1 203 ? -12.985 4.503 15.950 1.00 77.44 203 ARG A N 1
ATOM 1689 C CA . ARG A 1 203 ? -13.250 5.053 17.282 1.00 77.44 203 ARG A CA 1
ATOM 1690 C C . ARG A 1 203 ? -14.301 4.206 17.981 1.00 77.44 203 ARG A C 1
ATOM 1692 O O . ARG A 1 203 ? -15.338 3.903 17.401 1.00 77.44 203 ARG A O 1
ATOM 1699 N N . SER A 1 204 ? -14.052 3.897 19.248 1.00 83.12 204 SER A N 1
ATOM 1700 C CA . SER A 1 204 ? -14.998 3.223 20.134 1.00 83.12 204 SER A CA 1
ATOM 1701 C C . SER A 1 204 ? -15.415 4.112 21.305 1.00 83.12 204 SER A C 1
ATOM 1703 O O . SER A 1 204 ? -14.634 4.962 21.742 1.00 83.12 204 SER A O 1
ATOM 1705 N N . THR A 1 205 ? -16.611 3.882 21.852 1.00 79.56 205 THR A N 1
ATOM 1706 C CA . THR A 1 205 ? -17.002 4.362 23.193 1.00 79.56 205 THR A CA 1
ATOM 1707 C C . THR A 1 205 ? -16.186 3.682 24.295 1.00 79.56 205 THR A C 1
ATOM 1709 O O . THR A 1 205 ? -15.868 4.300 25.309 1.00 79.56 205 THR A O 1
ATOM 1712 N N . LYS A 1 206 ? -15.778 2.427 24.070 1.00 80.25 206 LYS A N 1
ATOM 1713 C CA . LYS A 1 206 ? -14.984 1.612 24.994 1.00 80.25 206 LYS A CA 1
ATOM 1714 C C . LYS A 1 206 ? -13.536 1.508 24.525 1.00 80.25 206 LYS A C 1
ATOM 1716 O O . LYS A 1 206 ? -13.262 0.853 23.520 1.00 80.25 206 LYS A O 1
ATOM 1721 N N . LYS A 1 207 ? -12.590 2.072 25.290 1.00 78.44 207 LYS A N 1
ATOM 1722 C CA . LYS A 1 207 ? -11.147 2.070 24.954 1.00 78.44 207 LYS A CA 1
ATOM 1723 C C . LYS A 1 207 ? -10.581 0.664 24.693 1.00 78.44 207 LYS A C 1
ATOM 1725 O O . LYS A 1 207 ? -9.760 0.514 23.796 1.00 78.44 207 LYS A O 1
ATOM 1730 N N . ALA A 1 208 ? -11.053 -0.357 25.416 1.00 79.69 208 ALA A N 1
ATOM 1731 C CA . ALA A 1 208 ? -10.642 -1.750 25.203 1.00 79.69 208 ALA A CA 1
ATOM 1732 C C . ALA A 1 208 ? -10.879 -2.223 23.756 1.00 79.69 208 ALA A C 1
ATOM 1734 O O . ALA A 1 208 ? -9.988 -2.812 23.160 1.00 79.69 208 ALA A O 1
ATOM 1735 N N . TRP A 1 209 ? -12.012 -1.858 23.144 1.00 83.81 209 TRP A N 1
ATOM 1736 C CA . TRP A 1 209 ? -12.323 -2.228 21.759 1.00 83.81 209 TRP A CA 1
ATOM 1737 C C . TRP A 1 209 ? -11.414 -1.560 20.725 1.00 83.81 209 TRP A C 1
ATOM 1739 O O . TRP A 1 209 ? -11.210 -2.128 19.659 1.00 83.81 209 TRP A O 1
ATOM 1749 N N . CYS A 1 210 ? -10.839 -0.388 21.023 1.00 78.81 210 CYS A N 1
ATOM 1750 C CA . CYS A 1 210 ? -9.797 0.184 20.168 1.00 78.81 210 CYS A CA 1
ATOM 1751 C C . CYS A 1 210 ? -8.540 -0.699 20.184 1.00 78.81 210 CYS A C 1
ATOM 1753 O O . CYS A 1 210 ? -8.010 -1.017 19.128 1.00 78.81 210 CYS A O 1
ATOM 1755 N N . VAL A 1 211 ? -8.110 -1.152 21.368 1.00 79.62 211 VAL A N 1
ATOM 1756 C CA . VAL A 1 211 ? -6.941 -2.037 21.518 1.00 79.62 211 VAL A CA 1
ATOM 1757 C C . VAL A 1 211 ? -7.202 -3.411 20.890 1.00 79.62 211 VAL A C 1
ATOM 1759 O O . VAL A 1 211 ? -6.360 -3.916 20.155 1.00 79.62 211 VAL A O 1
ATOM 1762 N N . GLU A 1 212 ? -8.383 -3.994 21.117 1.00 85.94 212 GLU A N 1
ATOM 1763 C CA . GLU A 1 212 ? -8.812 -5.249 20.481 1.00 85.94 212 GLU A CA 1
ATOM 1764 C C . GLU A 1 212 ? -8.823 -5.131 18.947 1.00 85.94 212 GLU A C 1
ATOM 1766 O O . GLU A 1 212 ? -8.352 -6.038 18.265 1.00 85.94 212 GLU A O 1
ATOM 1771 N N . PHE A 1 213 ? -9.312 -4.012 18.396 1.00 85.50 213 PHE A N 1
ATOM 1772 C CA . PHE A 1 213 ? -9.299 -3.757 16.953 1.00 85.50 213 PHE A CA 1
ATOM 1773 C C . PHE A 1 213 ? -7.880 -3.602 16.397 1.00 85.50 213 PHE A C 1
ATOM 1775 O O . PHE A 1 213 ? -7.569 -4.188 15.362 1.00 85.50 213 PHE A O 1
ATOM 1782 N N . GLU A 1 214 ? -7.003 -2.871 17.090 1.00 81.38 214 GLU A N 1
ATOM 1783 C CA . GLU A 1 214 ? -5.596 -2.749 16.700 1.00 81.38 214 GLU A CA 1
ATOM 1784 C C . GLU A 1 214 ? -4.889 -4.105 16.657 1.00 81.38 214 GLU A C 1
ATOM 1786 O O . GLU A 1 214 ? -4.162 -4.375 15.704 1.00 81.38 214 GLU A O 1
ATOM 1791 N N . VAL A 1 215 ? -5.087 -4.950 17.674 1.00 85.12 215 VAL A N 1
ATOM 1792 C CA . VAL A 1 215 ? -4.497 -6.297 17.728 1.00 85.12 215 VAL A CA 1
ATOM 1793 C C . VAL A 1 215 ? -5.066 -7.180 16.617 1.00 85.12 215 VAL A C 1
ATOM 1795 O O . VAL A 1 215 ? -4.298 -7.831 15.915 1.00 85.12 215 VAL A O 1
ATOM 1798 N N . LEU A 1 216 ? -6.387 -7.154 16.410 1.00 87.06 216 LEU A N 1
ATOM 1799 C CA . LEU A 1 216 ? -7.064 -7.902 15.349 1.00 87.06 216 LEU A CA 1
ATOM 1800 C C . LEU A 1 216 ? -6.514 -7.550 13.959 1.00 87.06 216 LEU A C 1
ATOM 1802 O O . LEU A 1 216 ? -6.161 -8.435 13.187 1.00 87.06 216 LEU A O 1
ATOM 1806 N N . ILE A 1 217 ? -6.426 -6.256 13.647 1.00 82.25 217 ILE A N 1
ATOM 1807 C CA . ILE A 1 217 ? -5.994 -5.771 12.333 1.00 82.25 217 ILE A CA 1
ATOM 1808 C C . ILE A 1 217 ? -4.494 -5.989 12.110 1.00 82.25 217 ILE A C 1
ATOM 1810 O O . ILE A 1 217 ? -4.109 -6.420 11.027 1.00 82.25 217 ILE A O 1
ATOM 1814 N N . LYS A 1 218 ? -3.646 -5.759 13.124 1.00 80.00 218 LYS A N 1
ATOM 1815 C CA . LYS A 1 218 ? -2.196 -6.031 13.039 1.00 80.00 218 LYS A CA 1
ATOM 1816 C C . LYS A 1 218 ? -1.867 -7.528 12.975 1.00 80.00 218 LYS A C 1
ATOM 1818 O O . LYS A 1 218 ? -0.772 -7.874 12.546 1.00 80.00 218 LYS A O 1
ATOM 1823 N N . GLY A 1 219 ? -2.780 -8.395 13.422 1.00 82.12 219 GLY A N 1
ATOM 1824 C CA . GLY A 1 219 ? -2.644 -9.849 13.322 1.00 82.12 219 GLY A CA 1
ATOM 1825 C C . GLY A 1 219 ? -2.811 -10.380 11.896 1.00 82.12 219 GLY A C 1
ATOM 1826 O O . GLY A 1 219 ? -2.143 -11.343 11.536 1.00 82.12 219 GLY A O 1
ATOM 1827 N N . GLU A 1 220 ? -3.653 -9.734 11.083 1.00 82.56 220 GLU A N 1
ATOM 1828 C CA . GLU A 1 220 ? -3.889 -10.108 9.679 1.00 82.56 220 GLU A CA 1
ATOM 1829 C C . GLU A 1 220 ? -2.999 -9.313 8.705 1.00 82.56 220 GLU A C 1
ATOM 1831 O O . GLU A 1 220 ? -2.425 -9.869 7.771 1.00 82.56 220 GLU A O 1
ATOM 1836 N N . PHE A 1 221 ? -2.855 -8.001 8.927 1.00 77.81 221 PHE A N 1
ATOM 1837 C CA . PHE A 1 221 ? -2.216 -7.073 7.993 1.00 77.81 221 PHE A CA 1
ATOM 1838 C C . PHE A 1 221 ? -0.979 -6.414 8.621 1.00 77.81 221 PHE A C 1
ATOM 1840 O O . PHE A 1 221 ? -1.060 -5.844 9.712 1.00 77.81 221 PHE A O 1
ATOM 1847 N N . GLN A 1 222 ? 0.167 -6.391 7.922 1.00 68.12 222 GLN A N 1
ATOM 1848 C CA . GLN A 1 222 ? 1.360 -5.673 8.410 1.00 68.12 222 GLN A CA 1
ATOM 1849 C C . GLN A 1 222 ? 1.169 -4.151 8.322 1.00 68.12 222 GLN A C 1
ATOM 1851 O O . GLN A 1 222 ? 1.598 -3.498 7.366 1.00 68.12 222 GLN A O 1
ATOM 1856 N N . MET A 1 223 ? 0.546 -3.571 9.344 1.00 64.31 223 MET A N 1
ATOM 1857 C CA . MET A 1 223 ? 0.347 -2.129 9.479 1.00 64.31 223 MET A CA 1
ATOM 1858 C C . MET A 1 223 ? 1.399 -1.507 10.400 1.00 64.31 223 MET A C 1
ATOM 1860 O O . MET A 1 223 ? 1.846 -2.115 11.372 1.00 64.31 223 MET A O 1
ATOM 1864 N N . SER A 1 224 ? 1.786 -0.255 10.136 1.00 56.09 224 SER A N 1
ATOM 1865 C CA . SER A 1 224 ? 2.570 0.497 11.123 1.00 56.09 224 SER A CA 1
ATOM 1866 C C . SER A 1 224 ? 1.729 0.895 12.335 1.00 56.09 224 SER A C 1
ATOM 1868 O O . SER A 1 224 ? 0.509 0.988 12.239 1.00 56.09 224 SER A O 1
ATOM 1870 N N . ALA A 1 225 ? 2.402 1.151 13.461 1.00 47.38 225 ALA A N 1
ATOM 1871 C CA . ALA A 1 225 ? 1.768 1.531 14.719 1.00 47.38 225 ALA A CA 1
ATOM 1872 C C . ALA A 1 225 ? 0.718 2.640 14.532 1.00 47.38 225 ALA A C 1
ATOM 1874 O O . ALA A 1 225 ? 1.010 3.708 13.993 1.00 47.38 225 ALA A O 1
ATOM 1875 N N . MET A 1 226 ? -0.498 2.359 14.997 1.00 53.53 226 MET A N 1
ATOM 1876 C CA . MET A 1 226 ? -1.601 3.309 15.044 1.00 53.53 226 MET A CA 1
ATOM 1877 C C . MET A 1 226 ? -1.393 4.182 16.286 1.00 53.53 226 MET A C 1
ATOM 1879 O O . MET A 1 226 ? -1.537 3.715 17.411 1.00 53.53 226 MET A O 1
ATOM 1883 N N . GLY A 1 227 ? -0.950 5.423 16.082 1.00 48.94 227 GLY A N 1
ATOM 1884 C CA . GLY A 1 227 ? -0.883 6.424 17.149 1.00 48.94 227 GLY A CA 1
ATOM 1885 C C . GLY A 1 227 ? -2.248 7.066 17.400 1.00 48.94 227 GLY A C 1
ATOM 1886 O O . GLY A 1 227 ? -3.231 6.750 16.727 1.00 48.94 227 GLY A O 1
ATOM 1887 N N . GLU A 1 228 ? -2.315 8.030 18.323 1.00 49.03 228 GLU A N 1
ATOM 1888 C CA . GLU A 1 228 ? -3.486 8.909 18.370 1.00 49.03 228 GLU A CA 1
ATOM 1889 C C . GLU A 1 228 ? -3.667 9.630 17.025 1.00 49.03 228 GLU A C 1
ATOM 1891 O O . GLU A 1 228 ? -2.688 10.001 16.367 1.00 49.03 228 GLU A O 1
ATOM 1896 N N . LEU A 1 229 ? -4.929 9.830 16.627 1.00 50.62 229 LEU A N 1
ATOM 1897 C CA . LEU A 1 229 ? -5.297 10.471 15.366 1.00 50.62 229 LEU A CA 1
ATOM 1898 C C . LEU A 1 229 ? -4.856 11.942 15.366 1.00 50.62 229 LEU A C 1
ATOM 1900 O O . LEU A 1 229 ? -5.612 12.830 15.753 1.00 50.62 229 LEU A O 1
ATOM 1904 N N . THR A 1 230 ? -3.616 12.160 14.938 1.00 45.66 230 THR A N 1
ATOM 1905 C CA . THR A 1 230 ? -2.966 13.465 14.771 1.00 45.66 230 THR A CA 1
ATOM 1906 C C . THR A 1 230 ? -3.050 13.967 13.335 1.00 45.66 230 THR A C 1
ATOM 1908 O O . THR A 1 230 ? -2.948 15.169 13.116 1.00 45.66 230 THR A O 1
ATOM 1911 N N . PHE A 1 231 ? -3.278 13.073 12.367 1.00 44.41 231 PHE A N 1
ATOM 1912 C CA . PHE A 1 231 ? -3.515 13.384 10.959 1.00 44.41 231 PHE A CA 1
ATOM 1913 C C . PHE A 1 231 ? -4.530 12.409 10.336 1.00 44.41 231 PHE A C 1
ATOM 1915 O O . PHE A 1 231 ? -4.552 11.234 10.698 1.00 44.41 231 PHE A O 1
ATOM 1922 N N . PHE A 1 232 ? -5.340 12.888 9.387 1.00 50.69 232 PHE A N 1
ATOM 1923 C CA . PHE A 1 232 ? -6.232 12.093 8.530 1.00 50.69 232 PHE A CA 1
ATOM 1924 C C . PHE A 1 232 ? -6.450 12.795 7.184 1.00 50.69 232 PHE A C 1
ATOM 1926 O O . PHE A 1 232 ? -6.733 13.988 7.181 1.00 50.69 232 PHE A O 1
ATOM 1933 N N . LEU A 1 233 ? -6.326 12.094 6.049 1.00 54.97 233 LEU A N 1
ATOM 1934 C CA . LEU A 1 233 ? -6.455 12.681 4.696 1.00 54.97 233 LEU A CA 1
ATOM 1935 C C . LEU A 1 233 ? -5.579 13.934 4.470 1.00 54.97 233 LEU A C 1
ATOM 1937 O O . LEU A 1 233 ? -5.958 14.865 3.764 1.00 54.97 233 LEU A O 1
ATOM 1941 N N . GLY A 1 234 ? -4.411 13.996 5.118 1.00 47.56 234 GLY A N 1
ATOM 1942 C CA . GLY A 1 234 ? -3.532 15.173 5.100 1.00 47.56 234 GLY A CA 1
ATOM 1943 C C . GLY A 1 234 ? -3.984 16.348 5.982 1.00 47.56 234 GLY A C 1
ATOM 1944 O O . GLY A 1 234 ? -3.267 17.341 6.061 1.00 47.56 234 GLY A O 1
ATOM 1945 N N . LEU A 1 235 ? -5.117 16.236 6.679 1.00 51.44 235 LEU A N 1
ATOM 1946 C CA . LEU A 1 235 ? -5.591 17.195 7.677 1.00 51.44 235 LEU A CA 1
ATOM 1947 C C . LEU A 1 235 ? -4.993 16.852 9.044 1.00 51.44 235 LEU A C 1
ATOM 1949 O O . LEU A 1 235 ? -5.149 15.727 9.518 1.00 51.44 235 LEU A O 1
ATOM 1953 N N . GLN A 1 236 ? -4.347 17.808 9.707 1.00 56.72 236 GLN A N 1
ATOM 1954 C CA . GLN A 1 236 ? -3.929 17.658 11.097 1.00 56.72 236 GLN A CA 1
ATOM 1955 C C . GLN A 1 236 ? -5.159 17.692 12.009 1.00 56.72 236 GLN A C 1
ATOM 1957 O O . GLN A 1 236 ? -5.959 18.625 11.952 1.00 56.72 236 GLN A O 1
ATOM 1962 N N . VAL A 1 237 ? -5.290 16.705 12.889 1.00 60.50 237 VAL A N 1
ATOM 1963 C CA . VAL A 1 237 ? -6.368 16.607 13.876 1.00 60.50 237 VAL A CA 1
ATOM 1964 C C . VAL A 1 237 ? -5.779 16.823 15.268 1.00 60.50 237 VAL A C 1
ATOM 1966 O O . VAL A 1 237 ? -4.973 16.034 15.750 1.00 60.50 237 VAL A O 1
ATOM 1969 N N . GLN A 1 238 ? -6.182 17.901 15.937 1.00 63.59 238 GLN A N 1
ATOM 1970 C CA . GLN A 1 238 ? -5.794 18.208 17.313 1.00 63.59 238 GLN A CA 1
ATOM 1971 C C . GLN A 1 238 ? -7.014 18.082 18.230 1.00 63.59 238 GLN A C 1
ATOM 1973 O O . GLN A 1 238 ? -7.985 18.831 18.109 1.00 63.59 238 GLN A O 1
ATOM 1978 N N . ARG A 1 239 ? -6.967 17.163 19.197 1.00 52.41 239 ARG A N 1
ATOM 1979 C CA . ARG A 1 239 ? -7.933 17.147 20.304 1.00 52.41 239 ARG A CA 1
ATOM 1980 C C . ARG A 1 239 ? -7.601 18.26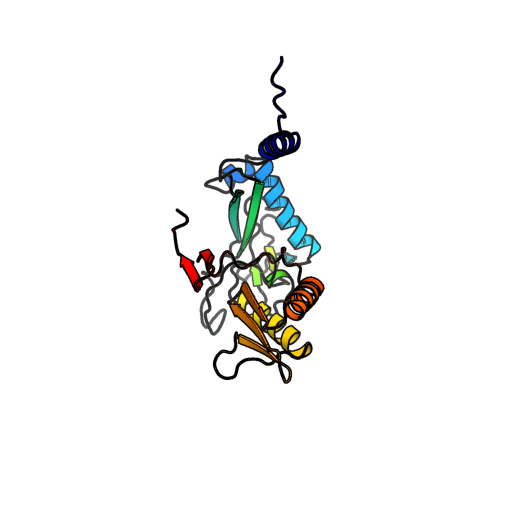2 21.292 1.00 52.41 239 ARG A C 1
ATOM 1982 O O . ARG A 1 239 ? -6.479 18.342 21.781 1.00 52.41 239 ARG A O 1
ATOM 1989 N N . ARG A 1 240 ? -8.589 19.096 21.611 1.00 71.69 240 ARG A N 1
ATOM 1990 C CA . ARG A 1 240 ? -8.528 20.118 22.665 1.00 71.69 240 ARG A CA 1
ATOM 1991 C C . ARG A 1 240 ? -9.655 19.863 23.679 1.00 71.69 240 ARG A C 1
ATOM 1993 O O . ARG A 1 240 ? -10.633 19.207 23.321 1.00 71.69 240 ARG A O 1
ATOM 2000 N N . PRO A 1 241 ? -9.581 20.388 24.917 1.00 60.03 241 PRO A N 1
ATOM 2001 C CA . PRO A 1 241 ? -10.635 20.189 25.922 1.00 60.03 241 PRO A CA 1
ATOM 2002 C C . PRO A 1 241 ? -12.039 20.609 25.456 1.00 60.03 241 PRO A C 1
ATOM 2004 O O . PRO A 1 241 ? -13.028 20.027 25.883 1.00 60.03 241 PRO A O 1
ATOM 2007 N N . TYR A 1 242 ? -12.114 21.583 24.543 1.00 67.69 242 TYR A N 1
ATOM 2008 C CA . TYR A 1 242 ? -13.359 22.166 24.034 1.00 67.69 242 TYR A CA 1
ATOM 2009 C C . TYR A 1 242 ? -13.806 21.622 22.666 1.00 67.69 242 TYR A C 1
ATOM 2011 O O . TYR A 1 242 ? -14.785 22.114 22.112 1.00 67.69 242 TYR A O 1
ATOM 2019 N N . GLY A 1 243 ? -13.105 20.639 22.085 1.00 68.12 243 GLY A N 1
ATOM 2020 C CA . GLY A 1 243 ? -13.497 20.065 20.794 1.00 68.12 243 GLY A CA 1
ATOM 2021 C C . GLY A 1 243 ? -12.363 19.437 19.985 1.00 68.12 243 GLY A C 1
ATOM 2022 O O . GLY A 1 243 ? -11.247 19.224 20.460 1.00 68.12 243 GLY A O 1
ATOM 2023 N N . ILE A 1 244 ? -12.667 19.130 18.725 1.00 73.50 244 ILE A N 1
ATOM 2024 C CA . ILE A 1 244 ? -11.703 18.621 17.747 1.00 73.50 244 ILE A CA 1
ATOM 2025 C C . ILE A 1 244 ? -11.378 19.765 16.790 1.00 73.50 244 ILE A C 1
ATOM 2027 O O . ILE A 1 244 ? -12.262 20.263 16.102 1.00 73.50 244 ILE A O 1
ATOM 2031 N N . PHE A 1 245 ? -10.115 20.175 16.756 1.00 67.31 245 PHE A N 1
ATOM 2032 C CA . PHE A 1 245 ? -9.604 21.141 15.794 1.00 67.31 245 PHE A CA 1
ATOM 2033 C C . PHE A 1 245 ? -9.018 20.380 14.603 1.00 67.31 245 PHE A C 1
ATOM 2035 O O . PHE A 1 245 ? -8.224 19.457 14.793 1.00 67.31 245 PHE A O 1
ATOM 2042 N N . ILE A 1 246 ? -9.433 20.736 13.390 1.00 70.25 246 ILE A N 1
ATOM 2043 C CA . ILE A 1 246 ? -8.973 20.125 12.140 1.00 70.25 246 ILE A CA 1
ATOM 2044 C C . ILE A 1 246 ? -8.324 21.234 11.316 1.00 70.25 246 ILE A C 1
ATOM 2046 O O . ILE A 1 246 ? -8.932 22.286 11.131 1.00 70.25 246 ILE A O 1
ATOM 2050 N N . ASN A 1 247 ? -7.095 21.015 10.858 1.00 66.56 247 ASN A N 1
ATOM 2051 C CA . ASN A 1 247 ? -6.289 22.020 10.175 1.00 66.56 247 ASN A CA 1
ATOM 2052 C C . ASN A 1 247 ? -5.639 21.448 8.908 1.00 66.56 247 ASN A C 1
ATOM 2054 O O . ASN A 1 247 ? -5.237 20.287 8.887 1.00 66.56 247 ASN A O 1
ATOM 2058 N N . GLN A 1 248 ? -5.497 22.271 7.873 1.00 48.91 248 GLN A N 1
ATOM 2059 C CA . GLN A 1 248 ? -4.833 21.931 6.612 1.00 48.91 248 GLN A CA 1
ATOM 2060 C C . GLN A 1 248 ? -3.656 22.880 6.345 1.00 48.91 248 GLN A C 1
ATOM 2062 O O . GLN A 1 248 ? -3.488 23.384 5.233 1.00 48.91 248 GLN A O 1
ATOM 2067 N N . ASP A 1 249 ? -2.836 23.142 7.367 1.00 47.12 249 ASP A N 1
ATOM 2068 C CA . ASP A 1 249 ? -1.582 23.864 7.161 1.00 47.12 249 ASP A CA 1
ATOM 2069 C C . ASP A 1 249 ? -0.699 23.078 6.187 1.00 47.12 249 ASP A C 1
ATOM 2071 O O . ASP A 1 249 ? -0.381 21.901 6.380 1.00 47.12 249 ASP A O 1
ATOM 2075 N N . LYS A 1 250 ? -0.394 23.736 5.067 1.00 40.72 250 LYS A N 1
ATOM 2076 C CA . LYS A 1 250 ? 0.162 23.105 3.873 1.00 40.72 250 LYS A CA 1
ATOM 2077 C C . LYS A 1 250 ? 1.529 22.492 4.165 1.00 40.72 250 LYS A C 1
ATOM 2079 O O . LYS A 1 250 ? 2.460 23.198 4.542 1.00 40.72 250 LYS A O 1
ATOM 2084 N N . ASN A 1 251 ? 1.681 21.212 3.830 1.00 35.84 251 ASN A N 1
ATOM 2085 C CA . ASN A 1 251 ? 2.987 20.694 3.433 1.00 35.84 251 ASN A CA 1
ATOM 2086 C C . ASN A 1 251 ? 3.360 21.356 2.095 1.00 35.84 251 ASN A C 1
ATOM 2088 O O . ASN A 1 251 ? 2.860 20.941 1.046 1.00 35.84 251 ASN A O 1
ATOM 2092 N N . VAL A 1 252 ? 4.190 22.399 2.162 1.00 32.25 252 VAL A N 1
ATOM 2093 C CA . VAL A 1 252 ? 4.970 22.940 1.035 1.00 32.25 252 VAL A CA 1
ATOM 2094 C C . VAL A 1 252 ? 6.354 22.296 1.071 1.00 32.25 252 VAL A C 1
ATOM 2096 O O . VAL A 1 252 ? 6.934 22.255 2.178 1.00 32.25 252 VAL A O 1
#

Nearest PDB structures (foldseek):
  6kdj-assembly2_C  TM=5.384E-01  e=1.122E-03  Human immunodeficiency virus 1
  5xn1-assembly2_C  TM=5.361E-01  e=1.501E-03  Human immunodeficiency virus 1
  3bpq-assembly1_B  TM=5.041E-01  e=1.356E+00  Methanocaldococcus jannaschii DSM 2661
  3eb8-assembly3_B-2  TM=3.854E-01  e=4.874E+00  Shigella flexneri
  2jpi-assembly1_A  TM=4.971E-01  e=8.228E+00  Pseudomonas aeruginosa

Radius of gyration: 21.88 Å; Cα contacts (8 Å, |Δi|>4): 361; chains: 1; bounding box: 58×38×69 Å

Organism: Tanacetum cinerariifolium (NCBI:txid118510)

Foldseek 3Di:
DDDDDPPPPVVVVVVVLLVLADLDWDPDVVSLLVHPLSVVQVVVQVVVCVVLVQWDKFADDPPDDAFEKDKDWDFDADPVRGRPGTHIFIATQQVPPDDPPQHPDFDDDDDFDCQFSNFFDPDFHWHQADVVGADPVCNRIIIGGGTGGHNHRCSLVRSQVVVLVLCVVVPWDADPPHRQWIWDDDPPKIKIWGDDSRDIDIDIPDPVVVVVVVCSCVVVDVGPDDDPCQDDPCWGWDDDPVGIDTHNPDPD

Sequence (252 aa):
MYDQQRDNHADFQHCLFACFFSQVKPRSVAQALDNPSWVDAMQEEMQYFKFQNVWVFVDFLEGKYAIGTKWILTNKRDTKGIVVRNKARLVAQGHRQEEGIDYDEVFAPMDVKSAFLYERIDDEVYVTQPKGFVDPQHPKKVYKVVKALYGLYQAPRAWYTTLSTFLLKHGYRRGTIDKTLFLKKNNRDIILVQVYVDDIIFRSTKKAWCVEFEVLIKGEFQMSAMGELTFFLGLQVQRRPYGIFINQDKNV

Mean predicted aligned error: 13.11 Å

pLDDT: mean 73.19, std 18.02, range [26.31, 95.88]

InterPro domains:
  IPR013103 Reverse transcriptase, RNA-dependent DNA polymerase [PF07727] (53-109)
  IPR013103 Reverse transcriptase, RNA-dependent DNA polymerase [PF07727] (110-249)
  IPR043502 DNA/RNA polymerase superfamily [SSF56672] (54-250)